Protein AF-A0A7S3HF60-F1 (afdb_monomer_lite)

pLDDT: mean 78.51, std 17.61, range [31.2, 96.31]

Foldseek 3Di:
DCDWDFAFCPPQPDDGPDGDIQDDDPPDQLLVSLVVVCVVVVGDPVCSVVSSVVCCVVVVPPDDDDDDDDDDDPDDPDPPDPDDPPPDDPDDDADQDDPLVVLLVLLVVLLVVDDPVLHDDPVLNVLCVVLSVQLVVPQPDDHDPSSVVSLVSNCPPPDPVRNVSSVRSVSNCCVHPNVVVQVPPDVPTDPD

InterPro domains:
  IPR011989 Armadillo-like helical [G3DSA:1.25.10.10] (85-191)
  IPR013535 PUL domain [PF08324] (87-187)
  IPR01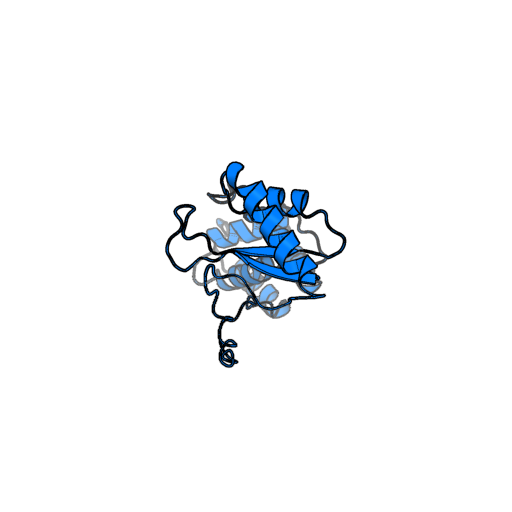3535 PUL domain [PS51396] (85-192)
  IPR015155 PLAA family ubiquitin binding domain [PF09070] (1-61)
  IPR015155 PLAA family ubiquitin binding domain [PS51394] (1-69)
  IPR038122 PFU domain superfamily [G3DSA:3.10.20.870] (1-79)

Structure (mmCIF, N/CA/C/O backbone):
data_AF-A0A7S3HF60-F1
#
_entry.id   AF-A0A7S3HF60-F1
#
loop_
_atom_site.group_PDB
_atom_site.id
_atom_site.type_symbol
_atom_site.label_atom_id
_atom_site.label_alt_id
_atom_site.label_comp_id
_atom_site.label_asym_id
_atom_site.label_entity_id
_atom_site.label_seq_id
_atom_site.pdbx_PDB_ins_code
_atom_site.Cartn_x
_atom_site.Cartn_y
_atom_site.Cartn_z
_atom_site.occupancy
_atom_site.B_iso_or_equiv
_atom_site.auth_seq_id
_atom_site.auth_comp_id
_atom_site.auth_asym_id
_atom_site.auth_atom_id
_atom_site.pdbx_PDB_model_num
ATOM 1 N N . TYR A 1 1 ? 21.170 3.540 -26.985 1.00 64.38 1 TYR A N 1
ATOM 2 C CA . TYR A 1 1 ? 22.515 3.176 -27.446 1.00 64.38 1 TYR A CA 1
ATOM 3 C C . TYR A 1 1 ? 22.519 3.142 -28.963 1.00 64.38 1 TYR A C 1
ATOM 5 O O . TYR A 1 1 ? 21.484 2.778 -29.508 1.00 64.38 1 TYR A O 1
ATOM 13 N N . ASP A 1 2 ? 23.606 3.528 -29.632 1.00 74.44 2 ASP A N 1
ATOM 14 C CA . ASP A 1 2 ? 23.682 3.531 -31.107 1.00 74.44 2 ASP A CA 1
ATOM 15 C C . ASP A 1 2 ? 23.816 2.119 -31.696 1.00 74.44 2 ASP A C 1
ATOM 17 O O . ASP A 1 2 ? 23.286 1.838 -32.768 1.00 74.44 2 ASP A O 1
ATOM 21 N N . TYR A 1 3 ? 24.504 1.225 -30.985 1.00 74.69 3 TYR A N 1
ATOM 22 C CA . TYR A 1 3 ? 24.705 -0.172 -31.358 1.00 74.69 3 TYR A CA 1
ATOM 23 C C . TYR A 1 3 ? 24.458 -1.086 -30.159 1.00 74.69 3 TYR A C 1
ATOM 25 O O . TYR A 1 3 ? 24.756 -0.736 -29.015 1.00 74.69 3 TYR A O 1
ATOM 33 N N . VAL A 1 4 ? 23.918 -2.273 -30.428 1.00 78.94 4 VAL A N 1
ATOM 34 C CA . VAL A 1 4 ? 23.725 -3.330 -29.434 1.00 78.94 4 VAL A CA 1
ATOM 35 C C . VAL A 1 4 ? 24.229 -4.631 -30.040 1.00 78.94 4 VAL A C 1
ATOM 37 O O . VAL A 1 4 ? 23.619 -5.162 -30.966 1.00 78.94 4 VAL A O 1
ATOM 40 N N . PHE A 1 5 ? 25.361 -5.124 -29.543 1.00 79.75 5 PHE A N 1
ATOM 41 C CA . PHE A 1 5 ? 25.960 -6.364 -30.024 1.00 79.75 5 PHE A CA 1
ATOM 42 C C . PHE A 1 5 ? 25.607 -7.530 -29.101 1.00 79.75 5 PHE A C 1
ATOM 44 O O . PHE A 1 5 ? 25.617 -7.378 -27.882 1.00 79.75 5 PHE A O 1
ATOM 51 N N . ASN A 1 6 ? 25.334 -8.703 -29.670 1.00 76.19 6 ASN A N 1
ATOM 52 C CA . ASN A 1 6 ? 25.162 -9.931 -28.897 1.00 76.19 6 ASN A CA 1
ATOM 53 C C . ASN A 1 6 ? 26.508 -10.653 -28.831 1.00 76.19 6 ASN A C 1
ATOM 55 O O . ASN A 1 6 ? 26.996 -11.139 -29.851 1.00 76.19 6 ASN A O 1
ATOM 59 N N . VAL A 1 7 ? 27.113 -10.680 -27.645 1.00 73.56 7 VAL A N 1
ATOM 60 C CA . VAL A 1 7 ? 28.398 -11.341 -27.403 1.00 73.56 7 VAL A CA 1
ATOM 61 C C . VAL A 1 7 ? 28.114 -12.738 -26.865 1.00 73.56 7 VAL A C 1
ATOM 63 O O . VAL A 1 7 ? 27.549 -12.879 -25.780 1.00 73.56 7 VAL A O 1
ATOM 66 N N . ASP A 1 8 ? 28.469 -13.761 -27.641 1.00 67.75 8 ASP A N 1
ATOM 67 C CA . ASP A 1 8 ? 28.377 -15.156 -27.209 1.00 67.75 8 ASP A CA 1
ATOM 68 C C . ASP A 1 8 ? 29.434 -15.440 -26.128 1.00 67.75 8 ASP A C 1
ATOM 70 O O . ASP A 1 8 ? 30.589 -15.030 -26.253 1.00 67.75 8 ASP A O 1
ATOM 74 N N . MET A 1 9 ? 29.025 -16.104 -25.047 1.00 62.84 9 MET A N 1
ATOM 75 C CA . MET A 1 9 ? 29.850 -16.389 -23.864 1.00 62.84 9 MET A CA 1
ATOM 76 C C . MET A 1 9 ? 30.210 -17.864 -23.723 1.00 62.84 9 MET A C 1
ATOM 78 O O . MET A 1 9 ? 30.638 -18.293 -22.649 1.00 62.84 9 MET A O 1
ATOM 82 N N . SER A 1 10 ? 30.067 -18.647 -24.792 1.00 57.25 10 SER A N 1
ATOM 83 C CA . SER A 1 10 ? 30.328 -20.088 -24.782 1.00 57.25 10 SER A CA 1
ATOM 84 C C . SER A 1 10 ? 31.713 -20.483 -24.237 1.00 57.25 10 SER A C 1
ATOM 86 O O . SER A 1 10 ? 31.859 -21.575 -23.699 1.00 57.25 10 SER A O 1
ATOM 88 N N . GLU A 1 11 ? 32.727 -19.613 -24.334 1.00 52.47 11 GLU A N 1
ATOM 89 C CA . GLU A 1 11 ? 34.085 -19.862 -23.809 1.00 52.47 11 GLU A CA 1
ATOM 90 C C . GLU A 1 11 ? 34.315 -19.395 -22.358 1.00 52.47 11 GLU A C 1
ATOM 92 O O . GLU A 1 11 ? 35.293 -19.804 -21.736 1.00 52.47 11 GLU A O 1
ATOM 97 N N . ALA A 1 12 ? 33.423 -18.581 -21.783 1.00 51.38 12 ALA A N 1
ATOM 98 C CA . ALA A 1 12 ? 33.560 -18.044 -20.423 1.00 51.38 12 ALA A CA 1
ATOM 99 C C . ALA A 1 12 ? 32.925 -18.943 -19.336 1.00 51.38 12 ALA A C 1
ATOM 101 O O . ALA A 1 12 ? 32.816 -18.538 -18.180 1.00 51.38 12 ALA A O 1
ATOM 102 N N . GLY A 1 13 ? 32.505 -20.165 -19.693 1.00 50.34 13 GLY A N 1
ATOM 103 C CA . GLY A 1 13 ? 31.884 -21.130 -18.777 1.00 50.34 13 GLY A CA 1
ATOM 104 C C . GLY A 1 13 ? 30.373 -20.953 -18.575 1.00 50.34 13 GLY A C 1
ATOM 105 O O . GLY A 1 13 ? 29.804 -21.591 -17.689 1.00 50.34 13 GLY A O 1
ATOM 106 N N . ALA A 1 14 ? 29.716 -20.113 -19.381 1.00 50.06 14 ALA A N 1
ATOM 107 C CA . ALA A 1 14 ? 28.265 -19.947 -19.364 1.00 50.06 14 ALA A CA 1
ATOM 108 C C . ALA A 1 14 ? 27.559 -21.059 -20.163 1.00 50.06 14 ALA A C 1
ATOM 110 O O . ALA A 1 14 ? 28.074 -21.550 -21.169 1.00 50.06 14 ALA A O 1
ATOM 111 N N . ALA A 1 15 ? 26.367 -21.458 -19.710 1.00 42.94 15 ALA A N 1
ATOM 112 C CA . ALA A 1 15 ? 25.541 -22.447 -20.395 1.00 42.94 15 ALA A CA 1
ATOM 113 C C . ALA A 1 15 ? 25.212 -21.996 -21.839 1.00 42.94 15 ALA A C 1
ATOM 115 O O . ALA A 1 15 ? 25.007 -20.802 -22.079 1.00 42.94 15 ALA A O 1
ATOM 116 N N . PRO A 1 16 ? 25.145 -22.923 -22.815 1.00 40.31 16 PRO A N 1
ATOM 117 C CA . PRO A 1 16 ? 24.914 -22.575 -24.215 1.00 40.31 16 PRO A CA 1
ATOM 118 C C . PRO A 1 16 ? 23.545 -21.900 -24.390 1.00 40.31 16 PRO A C 1
ATOM 120 O O . PRO A 1 16 ? 22.514 -22.512 -24.117 1.00 40.31 16 PRO A O 1
ATOM 123 N N . GLY A 1 17 ? 23.541 -20.644 -24.855 1.00 49.91 17 GLY A N 1
ATOM 124 C CA . GLY A 1 17 ? 22.325 -19.871 -25.153 1.00 49.91 17 GLY A CA 1
ATOM 125 C C . GLY A 1 17 ? 22.229 -18.483 -24.506 1.00 49.91 17 GLY A C 1
ATOM 126 O O . GLY A 1 17 ? 21.368 -17.703 -24.907 1.00 49.91 17 GLY A O 1
ATOM 127 N N . GLU A 1 18 ? 23.108 -18.128 -23.565 1.00 52.59 18 GLU A N 1
ATOM 128 C CA . GLU A 1 18 ? 23.124 -16.796 -22.936 1.00 52.59 18 GLU A CA 1
ATOM 129 C C . GLU A 1 18 ? 24.146 -15.849 -23.587 1.00 52.59 18 GLU A C 1
ATOM 131 O O . GLU A 1 18 ? 25.161 -15.488 -22.992 1.00 52.59 18 GLU A O 1
ATOM 136 N N . GLY A 1 19 ? 23.886 -15.404 -24.818 1.00 59.72 19 GLY A N 1
ATOM 137 C CA . GLY A 1 19 ? 24.615 -14.252 -25.356 1.00 59.72 19 GLY A CA 1
ATOM 138 C C . GLY A 1 19 ? 24.259 -12.996 -24.553 1.00 59.72 19 GLY A C 1
ATOM 139 O O . GLY A 1 19 ? 23.075 -12.681 -24.413 1.00 59.72 19 GLY A O 1
ATOM 140 N N . ARG A 1 20 ? 25.245 -12.265 -24.014 1.00 74.25 20 ARG A N 1
ATOM 141 C CA . ARG A 1 20 ? 24.966 -11.004 -23.298 1.00 74.25 20 ARG A CA 1
ATOM 142 C C . ARG A 1 20 ? 25.048 -9.818 -24.239 1.00 74.25 20 ARG A C 1
ATOM 144 O O . ARG A 1 20 ? 25.875 -9.745 -25.148 1.00 74.25 20 ARG A O 1
ATOM 151 N N . SER A 1 21 ? 24.166 -8.866 -23.981 1.00 79.50 21 SER A N 1
ATOM 152 C CA . SER A 1 21 ? 24.023 -7.663 -24.784 1.00 79.50 21 SER A CA 1
ATOM 153 C C . SER A 1 21 ? 25.081 -6.629 -24.401 1.00 79.50 21 SER A C 1
ATOM 155 O O . SER A 1 21 ? 25.157 -6.211 -23.242 1.00 79.50 21 SER A O 1
ATOM 157 N N . LEU A 1 22 ? 25.885 -6.196 -25.368 1.00 81.75 22 LEU A N 1
ATOM 158 C CA . LEU A 1 22 ? 26.875 -5.135 -25.227 1.00 81.75 22 LEU A CA 1
ATOM 159 C C . LEU A 1 22 ? 26.345 -3.855 -25.890 1.00 81.75 22 LEU A C 1
ATOM 161 O O . LEU A 1 22 ? 26.380 -3.735 -27.119 1.00 81.75 22 LEU A O 1
ATOM 165 N N . PRO A 1 23 ? 25.833 -2.898 -25.097 1.00 79.38 23 PRO A N 1
ATOM 166 C CA . PRO A 1 23 ? 25.377 -1.620 -25.616 1.00 79.38 23 PRO A CA 1
ATOM 167 C C . PRO A 1 23 ? 26.555 -0.649 -25.829 1.00 79.38 23 PRO A C 1
ATOM 169 O O . PRO A 1 23 ? 27.365 -0.450 -24.927 1.00 79.38 23 PRO A O 1
ATOM 172 N N . TYR A 1 24 ? 26.638 -0.018 -27.004 1.00 79.25 24 TYR A N 1
ATOM 173 C CA . TYR A 1 24 ? 27.716 0.901 -27.394 1.00 79.25 24 TYR A CA 1
ATOM 174 C C . TYR A 1 24 ? 27.166 2.164 -28.078 1.00 79.25 24 TYR A C 1
ATOM 176 O O . TYR A 1 24 ? 26.252 2.087 -28.898 1.00 79.25 24 TYR A O 1
ATOM 184 N N . ASN A 1 25 ? 27.727 3.335 -27.761 1.00 80.62 25 ASN A N 1
ATOM 185 C CA . ASN A 1 25 ? 27.474 4.593 -28.479 1.00 80.62 25 ASN A CA 1
ATOM 186 C C . ASN A 1 25 ? 28.712 5.014 -29.272 1.00 80.62 25 ASN A C 1
ATOM 188 O O . ASN A 1 25 ? 29.825 4.874 -28.773 1.00 80.62 25 ASN A O 1
ATOM 192 N N . LYS A 1 26 ? 28.534 5.636 -30.444 1.00 74.75 26 LYS A N 1
ATOM 193 C CA . LYS A 1 26 ? 29.645 6.107 -31.303 1.00 74.75 26 LYS A CA 1
ATOM 194 C C . LYS A 1 26 ? 30.596 7.077 -30.598 1.00 74.75 26 LYS A C 1
ATOM 196 O O . LYS A 1 26 ? 31.761 7.174 -30.964 1.00 74.75 26 LYS A O 1
ATOM 201 N N . ASN A 1 27 ? 30.093 7.776 -29.584 1.00 77.94 27 ASN A N 1
ATOM 202 C CA . ASN A 1 27 ? 30.834 8.788 -28.835 1.00 77.94 27 ASN A CA 1
ATOM 203 C C . ASN A 1 27 ? 31.551 8.215 -27.595 1.00 77.94 27 ASN A C 1
ATOM 205 O O . ASN A 1 27 ? 32.162 8.975 -26.849 1.00 77.94 27 ASN A O 1
ATOM 209 N N . GLN A 1 28 ? 31.440 6.908 -27.329 1.00 78.31 28 GLN A N 1
ATOM 210 C CA . GLN A 1 28 ? 32.045 6.255 -26.165 1.00 78.31 28 GLN A CA 1
ATOM 211 C C . GLN A 1 28 ? 33.374 5.583 -26.513 1.00 78.31 28 GLN A C 1
ATOM 213 O O . GLN A 1 28 ? 33.560 5.062 -27.618 1.00 78.31 28 GLN A O 1
ATOM 218 N N . ASN A 1 29 ? 34.287 5.551 -25.539 1.00 81.88 29 ASN A N 1
ATOM 219 C CA . ASN A 1 29 ? 35.562 4.864 -25.680 1.00 81.88 29 ASN A CA 1
ATOM 220 C C . ASN A 1 29 ? 35.348 3.333 -25.658 1.00 81.88 29 ASN A C 1
ATOM 222 O O . ASN A 1 29 ? 34.818 2.811 -24.673 1.00 81.88 29 ASN A O 1
ATOM 226 N N . PRO A 1 30 ? 35.771 2.587 -26.699 1.00 80.94 30 PRO A N 1
ATOM 227 C CA . PRO A 1 30 ? 35.615 1.132 -26.747 1.00 80.94 30 PRO A CA 1
ATOM 228 C C . PRO A 1 30 ? 36.258 0.386 -25.570 1.00 80.94 30 PRO A C 1
ATOM 230 O O . PRO A 1 30 ? 35.753 -0.659 -25.169 1.00 80.94 30 PRO A O 1
ATOM 233 N N . MET A 1 31 ? 37.352 0.912 -25.007 1.00 82.88 31 MET A N 1
ATOM 234 C CA . MET A 1 31 ? 38.044 0.303 -23.867 1.00 82.88 31 MET A CA 1
ATOM 235 C C . MET A 1 31 ? 37.203 0.388 -22.588 1.00 82.88 31 MET A C 1
ATOM 237 O O . MET A 1 31 ? 37.037 -0.605 -21.886 1.00 82.88 31 MET A O 1
ATOM 241 N N . GLU A 1 32 ? 36.623 1.557 -22.318 1.00 86.75 32 GLU A N 1
ATOM 242 C CA . GLU A 1 32 ? 35.786 1.788 -21.135 1.00 86.75 32 GLU A CA 1
ATOM 243 C C . GLU A 1 32 ? 34.495 0.965 -21.194 1.00 86.75 32 GLU A C 1
ATOM 245 O O . GLU A 1 32 ? 34.054 0.403 -20.189 1.00 86.75 32 GLU A O 1
ATOM 250 N N . VAL A 1 33 ? 33.901 0.841 -22.387 1.00 84.81 33 VAL A N 1
ATOM 251 C CA . VAL A 1 33 ? 32.698 0.022 -22.594 1.00 84.81 33 VAL A CA 1
ATOM 252 C C . VAL A 1 33 ? 33.011 -1.463 -22.409 1.00 84.81 33 VAL A C 1
ATOM 254 O O . VAL A 1 33 ? 32.230 -2.164 -21.767 1.00 84.81 33 VAL A O 1
ATOM 257 N N . ALA A 1 34 ? 34.159 -1.937 -22.901 1.00 85.25 34 ALA A N 1
ATOM 258 C CA . ALA A 1 34 ? 34.600 -3.312 -22.692 1.00 85.25 34 ALA A CA 1
ATOM 259 C C . ALA A 1 34 ? 34.854 -3.619 -21.205 1.00 85.25 34 ALA A C 1
ATOM 261 O O . ALA A 1 34 ? 34.395 -4.644 -20.707 1.00 85.25 34 ALA A O 1
ATOM 262 N N . GLU A 1 35 ? 35.516 -2.723 -20.469 1.00 84.69 35 GLU A N 1
ATOM 263 C CA . GLU A 1 35 ? 35.782 -2.912 -19.036 1.00 84.69 35 GLU A CA 1
ATOM 264 C C . GLU A 1 35 ? 34.493 -2.890 -18.203 1.00 84.69 35 GLU A C 1
ATOM 266 O O . GLU A 1 35 ? 34.296 -3.728 -17.314 1.00 84.69 35 GLU A O 1
ATOM 271 N N . THR A 1 36 ? 33.576 -1.978 -18.534 1.00 85.56 36 THR A N 1
ATOM 272 C CA . THR A 1 36 ? 32.253 -1.903 -17.904 1.00 85.56 36 THR A CA 1
ATOM 273 C C . THR A 1 36 ? 31.442 -3.167 -18.187 1.00 85.56 36 THR A C 1
ATOM 275 O O . THR A 1 36 ? 30.805 -3.701 -17.281 1.00 85.56 36 THR A O 1
ATOM 278 N N . PHE A 1 37 ? 31.493 -3.685 -19.418 1.00 84.50 37 PHE A N 1
ATOM 279 C CA . PHE A 1 37 ? 30.829 -4.929 -19.803 1.00 84.50 37 PHE A CA 1
ATOM 280 C C . PHE A 1 37 ? 31.398 -6.139 -19.051 1.00 84.50 37 PHE A C 1
ATOM 282 O O . PHE A 1 37 ? 30.633 -6.900 -18.461 1.00 84.50 37 PHE A O 1
ATOM 289 N N . CYS A 1 38 ? 32.727 -6.279 -18.989 1.00 83.38 38 CYS A N 1
ATOM 290 C CA . CYS A 1 38 ? 33.371 -7.358 -18.241 1.00 83.38 38 CYS A CA 1
ATOM 291 C C . CYS A 1 38 ? 33.058 -7.290 -16.741 1.00 83.38 38 CYS A C 1
ATOM 293 O O . CYS A 1 38 ? 32.798 -8.319 -16.127 1.00 83.38 38 CYS A O 1
ATOM 295 N N . THR A 1 39 ? 33.016 -6.091 -16.158 1.00 84.19 39 THR A N 1
ATOM 296 C CA . THR A 1 39 ? 32.664 -5.907 -14.741 1.00 84.19 39 THR A CA 1
ATOM 297 C C . THR A 1 39 ? 31.194 -6.240 -14.477 1.00 84.19 39 THR A C 1
ATOM 299 O O . THR A 1 39 ? 30.888 -6.928 -13.507 1.00 84.19 39 THR A O 1
ATOM 302 N N . ARG A 1 40 ? 30.280 -5.791 -15.347 1.00 82.38 40 ARG A N 1
ATOM 303 C CA . ARG A 1 40 ? 28.832 -6.010 -15.201 1.00 82.38 40 ARG A CA 1
ATOM 304 C C . ARG A 1 40 ? 28.455 -7.485 -15.303 1.00 82.38 40 ARG A C 1
ATOM 306 O O . ARG A 1 40 ? 27.638 -7.959 -14.525 1.00 82.38 40 ARG A O 1
ATOM 313 N N . GLU A 1 41 ? 29.039 -8.192 -16.263 1.00 78.62 41 GLU A N 1
ATOM 314 C CA . GLU A 1 41 ? 28.735 -9.603 -16.524 1.00 78.62 41 GLU A CA 1
ATOM 315 C C . GLU A 1 41 ? 29.652 -10.564 -15.742 1.00 78.62 41 GLU A C 1
ATOM 317 O O . GLU A 1 41 ? 29.596 -11.772 -15.952 1.00 78.62 41 GLU A O 1
ATOM 322 N N . ASN A 1 42 ? 30.489 -10.044 -14.833 1.00 79.62 42 ASN A N 1
ATOM 323 C CA . ASN A 1 42 ? 31.437 -10.817 -14.022 1.00 79.62 42 ASN A CA 1
ATOM 324 C C . ASN A 1 42 ? 32.402 -11.691 -14.859 1.00 79.62 42 ASN A C 1
ATOM 326 O O . ASN A 1 42 ? 32.719 -12.828 -14.509 1.00 79.62 42 ASN A O 1
ATOM 330 N N . ILE A 1 43 ? 32.878 -11.145 -15.980 1.00 78.12 43 ILE A N 1
ATOM 331 C CA . ILE A 1 43 ? 33.827 -11.781 -16.899 1.00 78.12 43 ILE A CA 1
ATOM 332 C C . ILE A 1 43 ? 35.254 -11.462 -16.447 1.00 78.12 43 ILE A C 1
ATOM 334 O O . ILE A 1 43 ? 35.560 -10.363 -15.980 1.00 78.12 43 ILE A O 1
ATOM 338 N N . ASN A 1 44 ? 36.165 -12.418 -16.623 1.00 78.75 44 ASN A N 1
ATOM 339 C CA . ASN A 1 44 ? 37.576 -12.213 -16.326 1.00 78.75 44 ASN A CA 1
ATOM 340 C C . ASN A 1 44 ? 38.158 -11.040 -17.149 1.00 78.75 44 ASN A C 1
ATOM 342 O O . ASN A 1 44 ? 37.956 -10.952 -18.360 1.00 78.75 44 ASN A O 1
ATOM 346 N N . LYS A 1 45 ? 38.941 -10.168 -16.498 1.00 77.88 45 LYS A N 1
ATOM 347 C CA . LYS A 1 45 ? 39.566 -8.981 -17.113 1.00 77.88 45 LYS A CA 1
ATOM 348 C C . LYS A 1 45 ? 40.499 -9.289 -18.294 1.00 77.88 45 LYS A C 1
ATOM 350 O O . LYS A 1 45 ? 40.822 -8.390 -19.061 1.00 77.88 45 LYS A O 1
ATOM 355 N N . SER A 1 46 ? 40.935 -10.538 -18.455 1.00 82.00 46 SER A N 1
ATOM 356 C CA . SER A 1 46 ? 41.706 -10.979 -19.627 1.00 82.00 46 SER A CA 1
ATOM 357 C C . SER A 1 46 ? 40.923 -10.884 -20.944 1.00 82.00 46 SER A C 1
ATOM 359 O O . SER A 1 46 ? 41.530 -10.653 -21.987 1.00 82.00 46 SER A O 1
ATOM 361 N N . TYR A 1 47 ? 39.589 -10.971 -20.906 1.00 78.75 47 TYR A N 1
ATOM 362 C CA . TYR A 1 47 ? 38.733 -10.874 -22.095 1.00 78.75 47 TYR A CA 1
ATOM 363 C C . TYR A 1 47 ? 38.412 -9.431 -22.507 1.00 78.75 47 TYR A C 1
ATOM 365 O O . TYR A 1 47 ? 37.878 -9.212 -23.594 1.00 78.75 47 TYR A O 1
ATOM 373 N N . THR A 1 48 ? 38.762 -8.434 -21.687 1.00 82.81 48 THR A N 1
ATOM 374 C CA . THR A 1 48 ? 38.474 -7.019 -21.963 1.00 82.81 48 THR A CA 1
ATOM 375 C C . THR A 1 48 ? 39.043 -6.573 -23.311 1.00 82.81 48 THR A C 1
ATOM 377 O O . THR A 1 48 ? 38.371 -5.881 -24.073 1.00 82.81 48 THR A O 1
ATOM 380 N N . GLU A 1 49 ? 40.254 -7.019 -23.654 1.00 80.88 49 GLU A N 1
ATOM 381 C CA . GLU A 1 49 ? 40.893 -6.655 -24.922 1.00 80.88 49 GLU A CA 1
ATOM 382 C C . GLU A 1 49 ? 40.207 -7.308 -26.132 1.00 80.88 49 GLU A C 1
ATOM 384 O O . GLU A 1 49 ? 40.026 -6.673 -27.170 1.00 80.88 49 GLU A O 1
ATOM 389 N N . GLN A 1 50 ? 39.738 -8.548 -25.987 1.00 81.06 50 GLN A N 1
ATOM 390 C CA . GLN A 1 50 ? 38.977 -9.246 -27.025 1.00 81.06 50 GLN A CA 1
ATOM 391 C C . GLN A 1 50 ? 37.625 -8.565 -27.276 1.00 81.06 50 GLN A C 1
ATOM 393 O O . GLN A 1 50 ? 37.237 -8.358 -28.426 1.00 81.06 50 GLN A O 1
ATOM 398 N N . VAL A 1 51 ? 36.939 -8.144 -26.209 1.00 81.94 51 VAL A N 1
ATOM 399 C CA . VAL A 1 51 ? 35.683 -7.385 -26.296 1.00 81.94 51 VAL A CA 1
ATOM 400 C C . VAL A 1 51 ? 35.918 -6.006 -26.929 1.00 81.94 51 VAL A C 1
ATOM 402 O O . VAL A 1 51 ? 35.147 -5.586 -27.791 1.00 81.94 51 VAL A O 1
ATOM 405 N N . ARG A 1 52 ? 37.014 -5.319 -26.583 1.00 83.56 52 ARG A N 1
ATOM 406 C CA . ARG A 1 52 ? 37.402 -4.038 -27.199 1.00 83.56 52 ARG A CA 1
ATOM 407 C C . ARG A 1 52 ? 37.630 -4.176 -28.704 1.00 83.56 52 ARG A C 1
ATOM 409 O O . ARG A 1 52 ? 37.095 -3.384 -29.480 1.00 83.56 52 ARG A O 1
ATOM 416 N N . LEU A 1 53 ? 38.410 -5.174 -29.121 1.00 80.94 53 LEU A N 1
ATOM 417 C CA . LEU A 1 53 ? 38.683 -5.444 -30.536 1.00 80.94 53 LEU A CA 1
ATOM 418 C C . LEU A 1 53 ? 37.406 -5.815 -31.293 1.00 80.94 53 LEU A C 1
ATOM 420 O O . LEU A 1 53 ? 37.212 -5.361 -32.418 1.00 80.94 53 LEU A O 1
ATOM 424 N N . PHE A 1 54 ? 36.500 -6.559 -30.657 1.00 82.50 54 PHE A N 1
ATOM 425 C CA . PHE A 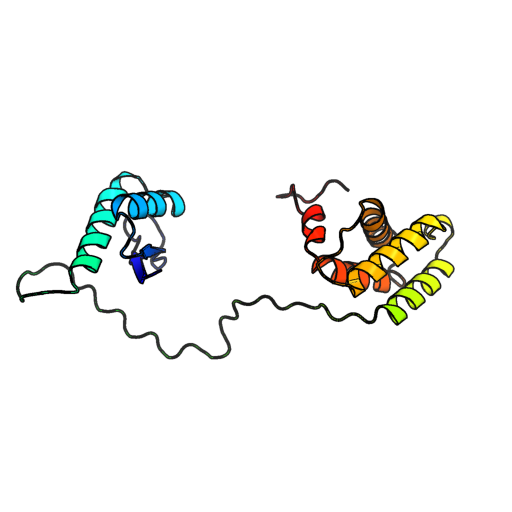1 54 ? 35.185 -6.865 -31.210 1.00 82.50 54 PHE A CA 1
ATOM 426 C C . PHE A 1 54 ? 34.341 -5.599 -31.446 1.00 82.50 54 PHE A C 1
ATOM 428 O O . PHE A 1 54 ? 33.760 -5.454 -32.523 1.00 82.50 54 PHE A O 1
ATOM 435 N N . ILE A 1 55 ? 34.315 -4.649 -30.501 1.00 81.19 55 ILE A N 1
ATOM 436 C CA . ILE A 1 55 ? 33.624 -3.359 -30.683 1.00 81.19 55 ILE A CA 1
ATOM 437 C C . ILE A 1 55 ? 34.239 -2.588 -31.857 1.00 81.19 55 ILE A C 1
ATOM 439 O O . ILE A 1 55 ? 33.515 -2.119 -32.730 1.00 81.19 55 ILE A O 1
ATOM 443 N N . ILE A 1 56 ? 35.570 -2.484 -31.920 1.00 81.19 56 ILE A N 1
ATOM 444 C CA . ILE A 1 56 ? 36.262 -1.747 -32.990 1.00 81.19 56 ILE A CA 1
ATOM 445 C C . ILE A 1 56 ? 35.983 -2.376 -34.356 1.00 81.19 56 ILE A C 1
ATOM 447 O O . ILE A 1 56 ? 35.648 -1.656 -35.291 1.00 81.19 56 ILE A O 1
ATOM 451 N N . GLN A 1 57 ? 36.055 -3.702 -34.472 1.00 80.69 57 GLN A N 1
ATOM 452 C CA . GLN A 1 57 ? 35.834 -4.414 -35.731 1.00 80.69 57 GLN A CA 1
ATOM 453 C C . GLN A 1 57 ? 34.406 -4.219 -36.261 1.00 80.69 57 GLN A C 1
ATOM 455 O O . GLN A 1 57 ? 34.210 -3.968 -37.451 1.00 80.69 57 GLN A O 1
ATOM 460 N N . ASN A 1 58 ? 33.404 -4.292 -35.382 1.00 73.44 58 ASN A N 1
ATOM 461 C CA . ASN A 1 58 ? 32.001 -4.166 -35.776 1.00 73.44 58 ASN A CA 1
ATOM 462 C C . ASN A 1 58 ? 31.540 -2.704 -35.927 1.00 73.44 58 ASN A C 1
ATOM 464 O O . ASN A 1 58 ? 30.576 -2.444 -36.644 1.00 73.44 58 ASN A O 1
ATOM 468 N N . CYS A 1 59 ? 32.238 -1.743 -35.314 1.00 70.12 59 CYS A N 1
ATOM 469 C CA . CYS A 1 59 ? 31.979 -0.311 -35.493 1.00 70.12 59 CYS A CA 1
ATOM 470 C C . CYS A 1 59 ? 32.760 0.305 -36.670 1.00 70.12 59 CYS A C 1
ATOM 472 O O . CYS A 1 59 ? 32.264 1.245 -37.290 1.00 70.12 59 CYS A O 1
ATOM 474 N N . ALA A 1 60 ? 33.947 -0.214 -37.013 1.00 57.47 60 ALA A N 1
ATOM 475 C CA . ALA A 1 60 ? 34.753 0.255 -38.148 1.00 57.47 60 ALA A CA 1
ATOM 476 C C . ALA A 1 60 ? 34.271 -0.301 -39.504 1.00 57.47 60 ALA A C 1
ATOM 478 O O . ALA A 1 60 ? 34.466 0.337 -40.535 1.00 57.47 60 ALA A O 1
ATOM 479 N N . GLY A 1 61 ? 33.596 -1.455 -39.513 1.00 50.84 61 GLY A N 1
ATOM 480 C CA . GLY A 1 61 ? 33.149 -2.156 -40.726 1.00 50.84 61 GLY A CA 1
ATOM 481 C C . GLY A 1 61 ? 31.969 -1.539 -41.494 1.00 50.84 61 GLY A C 1
ATOM 482 O O . GLY A 1 61 ? 31.517 -2.132 -42.469 1.00 50.84 61 GLY A O 1
ATOM 483 N N . ALA A 1 62 ? 31.461 -0.361 -41.112 1.00 46.81 62 ALA A N 1
ATOM 484 C CA . ALA A 1 62 ? 30.422 0.335 -41.885 1.00 46.81 62 ALA A CA 1
ATOM 485 C C . ALA A 1 62 ? 30.963 1.047 -43.147 1.00 46.81 62 ALA A C 1
ATOM 487 O O . ALA A 1 62 ? 30.180 1.562 -43.944 1.00 46.81 62 ALA A O 1
ATOM 488 N N . ALA A 1 63 ? 32.284 1.058 -43.356 1.00 41.97 63 ALA A N 1
ATOM 489 C CA . ALA A 1 63 ? 32.916 1.515 -44.588 1.00 41.97 63 ALA A CA 1
ATOM 490 C C . ALA A 1 63 ? 34.039 0.541 -44.993 1.00 41.97 63 ALA A C 1
ATOM 492 O O . ALA A 1 63 ? 35.042 0.430 -44.301 1.00 41.97 63 ALA A O 1
ATOM 493 N N . ASN A 1 64 ? 33.868 -0.118 -46.143 1.00 40.41 64 ASN A N 1
ATOM 494 C CA . ASN A 1 64 ? 34.795 -1.043 -46.815 1.00 40.41 64 ASN A CA 1
ATOM 495 C C . ASN A 1 64 ? 35.016 -2.436 -46.198 1.00 40.41 64 ASN A C 1
ATOM 497 O O . ASN A 1 64 ? 35.836 -2.630 -45.307 1.00 40.41 64 ASN A O 1
ATOM 501 N N . VAL A 1 65 ? 34.434 -3.444 -46.857 1.00 39.03 65 VAL A N 1
ATOM 502 C CA . VAL A 1 65 ? 34.961 -4.816 -46.867 1.00 39.03 65 VAL A CA 1
ATOM 503 C C . VAL A 1 65 ? 35.291 -5.196 -48.321 1.00 39.03 65 VAL A C 1
ATOM 505 O O . VAL A 1 65 ? 34.368 -5.287 -49.132 1.00 39.03 65 VAL A O 1
ATOM 508 N N . PRO A 1 66 ? 36.566 -5.417 -48.695 1.00 38.78 66 PRO A N 1
ATOM 509 C CA . PRO A 1 66 ? 36.928 -6.200 -49.873 1.00 38.78 66 PRO A CA 1
ATOM 510 C C . PRO A 1 66 ? 36.913 -7.709 -49.541 1.00 38.78 66 PRO A C 1
ATOM 512 O O . PRO A 1 66 ? 37.138 -8.085 -48.388 1.00 38.78 66 PRO A O 1
ATOM 515 N N . PRO A 1 67 ? 36.657 -8.603 -50.516 1.00 43.44 67 PRO A N 1
ATOM 516 C CA . PRO A 1 67 ? 36.475 -10.024 -50.247 1.00 43.44 67 PRO A CA 1
ATOM 517 C C . PRO A 1 67 ? 37.824 -10.756 -50.205 1.00 43.44 67 PRO A C 1
ATOM 519 O O . PRO A 1 67 ? 38.555 -10.769 -51.192 1.00 43.44 67 PRO A O 1
ATOM 522 N N . GLY A 1 68 ? 38.138 -11.423 -49.091 1.00 35.84 68 GLY A N 1
ATOM 523 C CA . GLY A 1 68 ? 39.219 -12.414 -49.052 1.00 35.84 68 GLY A CA 1
ATOM 524 C C . GLY A 1 68 ? 39.797 -12.671 -47.662 1.00 35.84 68 GLY A C 1
ATOM 525 O O . GLY A 1 68 ? 40.531 -11.842 -47.140 1.00 35.84 68 GLY A O 1
ATOM 526 N N . GLY A 1 69 ? 39.521 -13.850 -47.096 1.00 31.20 69 GLY A N 1
ATOM 527 C CA . GLY A 1 69 ? 40.210 -14.359 -45.904 1.00 31.20 69 GLY A CA 1
ATOM 528 C C . GLY A 1 69 ? 39.321 -15.254 -45.046 1.00 31.20 69 GLY A C 1
ATOM 529 O O . GLY A 1 69 ? 38.427 -14.772 -44.363 1.00 31.20 69 GLY A O 1
ATOM 530 N N . ALA A 1 70 ? 39.545 -16.565 -45.112 1.00 44.59 70 ALA A N 1
ATOM 531 C CA . ALA A 1 70 ? 38.791 -17.586 -44.394 1.00 44.59 70 ALA A CA 1
ATOM 532 C C . ALA A 1 70 ? 38.995 -17.513 -42.867 1.00 44.59 70 ALA A C 1
ATOM 534 O O . ALA A 1 70 ? 40.129 -17.492 -42.398 1.00 44.59 70 ALA A O 1
ATOM 535 N N . GLY A 1 71 ? 37.897 -17.556 -42.104 1.00 40.53 71 GLY A N 1
ATOM 536 C CA . GLY A 1 71 ? 37.927 -17.706 -40.647 1.00 40.53 71 GLY A CA 1
ATOM 537 C C . GLY A 1 71 ? 36.583 -17.398 -39.985 1.00 40.53 71 GLY A C 1
ATOM 538 O O . GLY A 1 71 ? 36.271 -16.242 -39.754 1.00 40.53 71 GLY A O 1
ATOM 539 N N . GLN A 1 72 ? 35.833 -18.458 -39.667 1.00 40.78 72 GLN A N 1
ATOM 540 C CA . GLN A 1 72 ? 34.620 -18.503 -38.833 1.00 40.78 72 GLN A CA 1
ATOM 541 C C . GLN A 1 72 ? 33.384 -17.759 -39.364 1.00 40.78 72 GLN A C 1
ATOM 543 O O . GLN A 1 72 ? 33.172 -16.564 -39.195 1.00 40.78 72 GLN A O 1
ATOM 548 N N . SER A 1 73 ? 32.505 -18.551 -39.972 1.00 37.84 73 SER A N 1
ATOM 549 C CA . SER A 1 73 ? 31.145 -18.186 -40.342 1.00 37.84 73 SER A CA 1
ATOM 550 C C . SER A 1 73 ? 30.305 -17.841 -39.106 1.00 37.84 73 SER A C 1
ATOM 552 O O . SER A 1 73 ? 29.675 -18.725 -38.522 1.00 37.84 73 SER A O 1
ATOM 554 N N . SER A 1 74 ? 30.222 -16.564 -38.743 1.00 42.03 74 SER A N 1
ATOM 555 C CA . SER A 1 74 ? 29.025 -16.052 -38.083 1.00 42.03 74 SER A CA 1
ATOM 556 C C . SER A 1 74 ? 27.927 -16.007 -39.145 1.00 42.03 74 SER A C 1
ATOM 558 O O . SER A 1 74 ? 27.923 -15.174 -40.051 1.00 42.03 74 SER A O 1
ATOM 560 N N . LYS A 1 75 ? 27.003 -16.974 -39.103 1.00 38.00 75 LYS A N 1
ATOM 561 C CA . LYS A 1 75 ? 25.759 -16.822 -39.863 1.00 38.00 75 LYS A CA 1
ATOM 562 C C . LYS A 1 75 ? 25.105 -15.531 -39.359 1.00 38.00 75 LYS A C 1
ATOM 564 O O . LYS A 1 75 ? 24.976 -15.396 -38.140 1.00 38.00 75 LYS A O 1
ATOM 569 N N . PRO A 1 76 ? 24.686 -14.599 -40.233 1.00 41.47 76 PRO A N 1
ATOM 570 C CA . PRO A 1 76 ? 23.796 -13.538 -39.793 1.00 41.47 76 PRO A CA 1
ATOM 571 C C . PRO A 1 76 ? 22.600 -14.223 -39.134 1.00 41.47 76 PRO A C 1
ATOM 573 O O . PRO A 1 76 ? 22.019 -15.148 -39.712 1.00 41.47 76 PRO A O 1
ATOM 576 N N . SER A 1 77 ? 22.300 -13.845 -37.890 1.00 47.75 77 SER A N 1
ATOM 577 C CA . SER A 1 77 ? 21.110 -14.323 -37.194 1.00 47.75 77 SER A CA 1
ATOM 578 C C . SER A 1 77 ? 19.929 -14.175 -38.147 1.00 47.75 77 SER A C 1
ATOM 580 O O . SER A 1 77 ? 19.712 -13.077 -38.670 1.00 47.75 77 SER A O 1
ATOM 582 N N . ALA A 1 78 ? 19.204 -15.266 -38.409 1.00 45.34 78 ALA A N 1
ATOM 583 C CA . ALA A 1 78 ? 17.958 -15.177 -39.159 1.00 45.34 78 ALA A CA 1
ATOM 584 C C . ALA A 1 78 ? 17.116 -14.048 -38.536 1.00 45.34 78 ALA A C 1
ATOM 586 O O . ALA A 1 78 ? 17.100 -13.943 -37.303 1.00 45.34 78 ALA A O 1
ATOM 587 N N . PRO A 1 79 ? 16.476 -13.176 -39.339 1.00 51.59 79 PRO A N 1
ATOM 588 C CA . PRO A 1 79 ? 15.601 -12.155 -38.786 1.00 51.59 79 PRO A CA 1
ATOM 589 C C . PRO A 1 79 ? 14.610 -12.858 -37.863 1.00 51.59 79 PRO A C 1
ATOM 591 O O . PRO A 1 79 ? 13.999 -13.853 -38.262 1.00 51.59 79 PRO A O 1
ATOM 594 N N . ALA A 1 80 ? 14.539 -12.402 -36.610 1.00 61.94 80 ALA A N 1
ATOM 595 C CA . ALA A 1 80 ? 13.622 -12.962 -35.632 1.00 61.94 80 ALA A CA 1
ATOM 596 C C . ALA A 1 80 ? 12.232 -13.034 -36.276 1.00 61.94 80 ALA A C 1
ATOM 598 O O . ALA A 1 80 ? 11.753 -12.040 -36.831 1.00 61.94 80 ALA A O 1
ATOM 599 N N . GLY A 1 81 ? 11.623 -14.225 -36.263 1.00 62.03 81 GLY A N 1
ATOM 600 C CA . GLY A 1 81 ? 10.241 -14.389 -36.707 1.00 62.03 81 GLY A CA 1
ATOM 601 C C . GLY A 1 81 ? 9.341 -13.379 -35.985 1.00 62.03 81 GLY A C 1
ATOM 602 O O . GLY A 1 81 ? 9.709 -12.913 -34.903 1.00 62.03 81 GLY A O 1
ATOM 603 N N . PRO A 1 82 ? 8.191 -13.003 -36.569 1.00 64.56 82 PRO A N 1
ATOM 604 C CA . PRO A 1 82 ? 7.340 -11.967 -35.996 1.00 64.56 82 PRO A CA 1
ATOM 605 C C . PRO A 1 82 ? 7.039 -12.299 -34.531 1.00 64.56 82 PRO A C 1
ATOM 607 O O . PRO A 1 82 ? 6.494 -13.361 -34.226 1.00 64.56 82 PRO A O 1
ATOM 610 N N . ALA A 1 83 ? 7.460 -11.411 -33.627 1.00 67.38 83 ALA A N 1
ATOM 611 C CA . ALA A 1 83 ? 7.225 -11.565 -32.200 1.00 67.38 83 ALA A CA 1
ATOM 612 C C . ALA A 1 83 ? 5.712 -11.646 -31.943 1.00 67.38 83 ALA A C 1
ATOM 614 O O . ALA A 1 83 ? 4.929 -10.918 -32.559 1.00 67.38 83 ALA A O 1
ATOM 615 N N . SER A 1 84 ? 5.295 -12.553 -31.058 1.00 75.69 84 SER A N 1
ATOM 616 C CA . SER A 1 84 ? 3.890 -12.681 -30.670 1.00 75.69 84 SER A CA 1
ATOM 617 C C . SER A 1 84 ? 3.390 -11.357 -30.094 1.00 75.69 84 SER A C 1
ATOM 619 O O . SER A 1 84 ? 4.027 -10.785 -29.214 1.00 75.69 84 SER A O 1
ATOM 621 N N . ALA A 1 85 ? 2.218 -10.895 -30.533 1.00 78.81 85 ALA A N 1
ATOM 622 C CA . ALA A 1 85 ? 1.586 -9.689 -29.992 1.00 78.81 85 ALA A CA 1
ATOM 623 C C . ALA A 1 85 ? 1.152 -9.834 -28.518 1.00 78.81 85 ALA A C 1
ATOM 625 O O . ALA A 1 85 ? 0.728 -8.859 -27.907 1.00 78.81 85 ALA A O 1
ATOM 626 N N . ILE A 1 86 ? 1.215 -11.050 -27.965 1.00 81.62 86 ILE A N 1
ATOM 627 C CA . ILE A 1 86 ? 0.736 -11.364 -26.615 1.00 81.62 86 ILE A CA 1
ATOM 628 C C . ILE A 1 86 ? 1.905 -11.557 -25.641 1.00 81.62 86 ILE A C 1
ATOM 630 O O . ILE A 1 86 ? 1.766 -11.241 -24.465 1.00 81.62 86 ILE A O 1
ATOM 634 N N . PHE A 1 87 ? 3.060 -12.059 -26.099 1.00 82.62 87 PHE A N 1
ATOM 635 C CA . PHE A 1 87 ? 4.170 -12.403 -25.208 1.00 82.62 87 PHE A CA 1
ATOM 636 C C . PHE A 1 87 ? 5.553 -12.125 -25.811 1.00 82.62 87 PHE A C 1
ATOM 638 O O . PHE A 1 87 ? 5.745 -12.342 -27.011 1.00 82.62 87 PHE A O 1
ATOM 645 N N . PRO A 1 88 ? 6.538 -11.765 -24.963 1.00 85.00 88 PRO A N 1
ATOM 646 C CA . PRO A 1 88 ? 6.424 -11.584 -23.506 1.00 85.00 88 PRO A CA 1
ATOM 647 C C . PRO A 1 88 ? 5.888 -10.195 -23.107 1.00 85.00 88 PRO A C 1
ATOM 649 O O . PRO A 1 88 ? 6.257 -9.185 -23.701 1.00 85.00 88 PRO A O 1
ATOM 652 N N . VAL A 1 89 ? 5.046 -10.138 -22.068 1.00 86.62 89 VAL A N 1
ATOM 653 C CA . VAL A 1 89 ? 4.629 -8.869 -21.447 1.00 86.62 89 VAL A CA 1
ATOM 654 C C . VAL A 1 89 ? 5.710 -8.443 -20.458 1.00 86.62 89 VAL A C 1
ATOM 656 O O . VAL A 1 89 ? 5.926 -9.114 -19.453 1.00 86.62 89 VAL A O 1
ATOM 659 N N . MET A 1 90 ? 6.392 -7.339 -20.757 1.00 86.44 90 MET A N 1
ATOM 660 C CA . MET A 1 90 ? 7.492 -6.808 -19.934 1.00 86.44 90 MET A CA 1
ATOM 661 C C . MET A 1 90 ? 7.035 -5.693 -18.981 1.00 86.44 90 MET A C 1
ATOM 663 O O . MET A 1 90 ? 7.816 -5.212 -18.164 1.00 86.44 90 MET A O 1
ATOM 667 N N . GLU A 1 91 ? 5.773 -5.275 -19.087 1.00 87.12 91 GLU A N 1
ATOM 668 C CA . GLU A 1 91 ? 5.172 -4.255 -18.233 1.00 87.12 91 GLU A CA 1
ATOM 669 C C . GLU A 1 91 ? 4.465 -4.881 -17.028 1.00 87.12 91 GLU A C 1
ATOM 671 O O . GLU A 1 91 ? 3.792 -5.908 -17.131 1.00 87.12 91 GLU A O 1
ATOM 676 N N . VAL A 1 92 ? 4.589 -4.234 -15.869 1.00 86.12 92 VAL A N 1
ATOM 677 C CA . VAL A 1 92 ? 3.937 -4.678 -14.633 1.00 86.12 92 VAL A CA 1
ATOM 678 C C . VAL A 1 92 ? 2.469 -4.251 -14.631 1.00 86.12 92 VAL A C 1
ATOM 680 O O . VAL A 1 92 ? 2.141 -3.074 -14.798 1.00 86.12 92 VAL A O 1
ATOM 683 N N . CYS A 1 93 ? 1.573 -5.205 -14.377 1.00 87.25 93 CYS A N 1
ATOM 684 C CA . CYS A 1 93 ? 0.152 -4.936 -14.182 1.00 87.25 93 CYS A CA 1
ATOM 685 C C . CYS A 1 93 ? -0.109 -4.435 -12.753 1.00 87.25 93 CYS A C 1
ATOM 687 O O . CYS A 1 93 ? 0.268 -5.089 -11.781 1.00 87.25 93 CYS A O 1
ATOM 689 N N . HIS A 1 94 ? -0.772 -3.285 -12.627 1.00 88.62 94 HIS A N 1
ATOM 690 C CA . HIS A 1 94 ? -1.061 -2.652 -11.341 1.00 88.62 94 HIS A CA 1
ATOM 691 C C . HIS A 1 94 ? -2.563 -2.633 -11.063 1.00 88.62 94 HIS A C 1
ATOM 693 O O . HIS A 1 94 ? -3.357 -2.231 -11.912 1.00 88.62 94 HIS A O 1
ATOM 699 N N . PHE A 1 95 ? -2.940 -2.944 -9.826 1.00 89.56 95 PHE A N 1
ATOM 700 C CA . PHE A 1 95 ? -4.288 -2.719 -9.313 1.00 89.56 95 PHE A CA 1
ATOM 701 C C . PHE A 1 95 ? -4.257 -1.449 -8.467 1.00 89.56 95 PHE A C 1
ATOM 703 O O . PHE A 1 95 ? -3.917 -1.510 -7.287 1.00 89.56 95 PHE A O 1
ATOM 710 N N . LYS A 1 96 ? -4.573 -0.297 -9.067 1.00 88.62 96 LYS A N 1
ATOM 711 C CA . LYS A 1 96 ? -4.497 1.028 -8.414 1.00 88.62 96 LYS A CA 1
ATOM 712 C C . LYS A 1 96 ? -5.848 1.707 -8.193 1.00 88.62 96 LYS A C 1
ATOM 714 O O . LYS A 1 96 ? -5.928 2.682 -7.455 1.00 88.62 96 LYS A O 1
ATOM 719 N N . ASP A 1 97 ? -6.906 1.183 -8.802 1.00 88.62 97 ASP A N 1
ATOM 720 C CA . ASP A 1 97 ? -8.241 1.754 -8.657 1.00 88.62 97 ASP A CA 1
ATOM 721 C C . ASP A 1 97 ? -8.785 1.458 -7.259 1.00 88.62 97 ASP A C 1
ATOM 723 O O . ASP A 1 97 ? -8.660 0.338 -6.756 1.00 88.62 97 ASP A O 1
ATOM 727 N N . GLY A 1 98 ? -9.375 2.464 -6.617 1.00 87.75 98 GLY A N 1
ATOM 728 C CA . GLY A 1 98 ? -9.884 2.368 -5.254 1.00 87.75 98 GLY A CA 1
ATOM 729 C C . GLY A 1 98 ? -11.090 3.272 -5.040 1.00 87.75 98 GLY A C 1
ATOM 730 O O . GLY A 1 98 ? -11.088 4.442 -5.421 1.00 87.75 98 GLY A O 1
ATOM 731 N N . LYS A 1 99 ? -12.139 2.736 -4.408 1.00 92.69 99 LYS A N 1
ATOM 732 C CA . LYS A 1 99 ? -13.314 3.514 -3.993 1.00 92.69 99 LYS A CA 1
ATOM 733 C C . LYS A 1 99 ? -13.104 4.022 -2.569 1.00 92.69 99 LYS A C 1
ATOM 735 O O . LYS A 1 99 ? -13.597 3.433 -1.612 1.00 92.69 99 LYS A O 1
ATOM 740 N N . PHE A 1 100 ? -12.354 5.110 -2.440 1.00 92.69 100 PHE A N 1
ATOM 741 C CA . PHE A 1 100 ? -11.863 5.600 -1.150 1.00 92.69 100 PHE A CA 1
ATOM 742 C C . PHE A 1 100 ? -12.958 5.995 -0.145 1.00 92.69 100 PHE A C 1
ATOM 744 O O . PHE A 1 100 ? -12.796 5.757 1.045 1.00 92.69 100 PHE A O 1
ATOM 751 N N . GLU A 1 101 ? -14.068 6.586 -0.595 1.00 93.88 101 GLU A N 1
ATOM 752 C CA . GLU A 1 101 ? -15.193 6.934 0.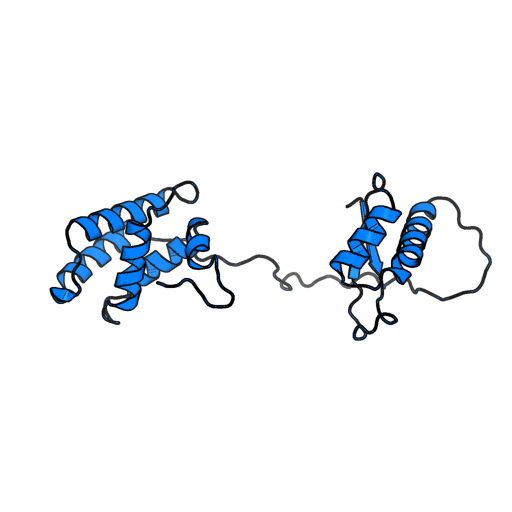290 1.00 93.88 101 GLU A CA 1
ATOM 753 C C . GLU A 1 101 ? -15.898 5.687 0.856 1.00 93.88 101 GLU A C 1
ATOM 755 O O . GLU A 1 101 ? -15.971 5.557 2.080 1.00 93.88 101 GLU A O 1
ATOM 760 N N . PRO A 1 102 ? -16.351 4.720 0.026 1.00 95.19 102 PRO A N 1
ATOM 761 C CA . PRO A 1 102 ? -16.847 3.441 0.530 1.00 95.19 102 PRO A CA 1
ATOM 762 C C . PRO A 1 102 ? -15.857 2.714 1.440 1.00 95.19 102 PRO A C 1
ATOM 764 O O . PRO A 1 102 ? -16.271 2.150 2.450 1.00 95.19 102 PRO A O 1
ATOM 767 N N . LEU A 1 103 ? -14.563 2.749 1.108 1.00 95.06 103 LEU A N 1
ATOM 768 C CA . LEU A 1 103 ? -13.511 2.141 1.919 1.00 95.06 103 LEU A CA 1
ATOM 769 C C . LEU A 1 103 ? -13.433 2.781 3.311 1.00 95.06 103 LEU A C 1
ATOM 771 O O . LEU A 1 103 ? -13.459 2.061 4.307 1.00 95.06 103 LEU A O 1
ATOM 775 N N . GLN A 1 104 ? -13.411 4.113 3.389 1.00 95.12 104 GLN A N 1
ATOM 776 C CA . GLN A 1 104 ? -13.383 4.842 4.657 1.00 95.12 104 GLN A CA 1
ATOM 777 C C . GLN A 1 104 ? -14.625 4.543 5.507 1.00 95.12 104 GLN A C 1
ATOM 779 O O . GLN A 1 104 ? -14.502 4.221 6.688 1.00 95.12 104 GLN A O 1
ATOM 784 N N . ASN A 1 105 ? -15.815 4.567 4.900 1.00 96.12 105 ASN A N 1
ATOM 785 C CA . ASN A 1 105 ? -17.067 4.263 5.596 1.00 96.12 105 ASN A CA 1
ATOM 786 C C . ASN A 1 105 ? -17.075 2.833 6.148 1.00 96.12 105 ASN A C 1
ATOM 788 O O . ASN A 1 105 ? -17.430 2.616 7.306 1.00 96.12 105 ASN A O 1
ATOM 792 N N . LYS A 1 106 ? -16.641 1.858 5.339 1.00 96.25 106 LYS A N 1
ATOM 793 C CA . LYS A 1 106 ? -16.591 0.452 5.751 1.00 96.25 106 LYS A CA 1
ATOM 794 C C . LYS A 1 106 ? -15.579 0.219 6.868 1.00 96.25 106 LYS A C 1
ATOM 796 O O . LYS A 1 106 ? -15.842 -0.564 7.776 1.00 96.25 106 LYS A O 1
ATOM 801 N N . LEU A 1 107 ? -14.445 0.912 6.820 1.00 94.88 107 LEU A N 1
ATOM 802 C CA . LEU A 1 107 ? -13.412 0.841 7.847 1.00 94.88 107 LEU A CA 1
ATOM 803 C C . LEU A 1 107 ? -13.923 1.382 9.190 1.00 94.88 107 LEU A C 1
ATOM 805 O O . LEU A 1 107 ? -13.726 0.729 10.211 1.00 94.88 107 LEU A O 1
ATOM 809 N N . LEU A 1 108 ? -14.650 2.504 9.200 1.00 95.25 108 LEU A N 1
ATOM 810 C CA . LEU A 1 108 ? -15.266 3.044 10.421 1.00 95.25 108 LEU A CA 1
ATOM 811 C C . LEU A 1 108 ? -16.391 2.148 10.963 1.00 95.25 108 LEU A C 1
ATOM 813 O O . LEU A 1 108 ? -16.456 1.910 12.169 1.00 95.25 108 LEU A O 1
ATOM 817 N N . GLU A 1 109 ? -17.239 1.607 10.084 1.00 96.31 109 GLU A N 1
ATOM 818 C CA . GLU A 1 109 ? -18.276 0.631 10.451 1.00 96.31 109 GLU A CA 1
ATOM 819 C C . GLU A 1 109 ? -17.654 -0.600 11.124 1.00 96.31 109 GLU A C 1
ATOM 821 O O . GLU A 1 109 ? -18.081 -1.025 12.197 1.00 96.31 109 GLU A O 1
ATOM 826 N N . PHE A 1 110 ? -16.608 -1.162 10.516 1.00 96.31 110 PHE A N 1
ATOM 827 C CA . PHE A 1 110 ? -15.935 -2.339 11.050 1.00 96.31 110 PHE A CA 1
ATOM 828 C C . PHE A 1 110 ? -15.187 -2.040 12.340 1.00 96.31 110 PHE A C 1
ATOM 830 O O . PHE A 1 110 ? -15.285 -2.835 13.275 1.00 96.31 110 PHE A O 1
ATOM 837 N N . ASN A 1 111 ? -14.567 -0.867 12.451 1.00 95.50 111 ASN A N 1
ATOM 838 C CA . ASN A 1 111 ? -13.956 -0.410 13.691 1.00 95.50 111 ASN A CA 1
ATOM 839 C C . ASN A 1 111 ? -14.958 -0.325 14.852 1.00 95.50 111 ASN A C 1
ATOM 841 O O . ASN A 1 111 ? -14.630 -0.643 15.991 1.00 95.50 111 ASN A O 1
ATOM 845 N N . ALA A 1 112 ? -16.199 0.084 14.586 1.00 95.31 112 ALA A N 1
ATOM 846 C CA . ALA A 1 112 ? -17.239 0.103 15.610 1.00 95.31 112 ALA A CA 1
ATOM 847 C C . ALA A 1 112 ? -17.671 -1.308 16.052 1.00 95.31 112 ALA A C 1
ATOM 849 O O . ALA A 1 112 ? -18.203 -1.454 17.150 1.00 95.31 112 ALA A O 1
ATOM 850 N N . SER A 1 113 ? -17.434 -2.326 15.216 1.00 94.06 113 SER A N 1
ATOM 851 C CA . SER A 1 113 ? -17.856 -3.716 15.437 1.00 94.06 113 SER A CA 1
ATOM 852 C C . SER A 1 113 ? -16.781 -4.647 16.010 1.00 94.06 113 SER A C 1
ATOM 854 O O . SER A 1 113 ? -17.098 -5.783 16.355 1.00 94.06 113 SER A O 1
ATOM 856 N N . VAL A 1 114 ? -15.521 -4.206 16.102 1.00 94.62 114 VAL A N 1
ATOM 857 C CA . VAL A 1 114 ? -14.445 -4.992 16.730 1.00 94.62 114 VAL A CA 1
ATOM 858 C C . VAL A 1 114 ? -14.432 -4.794 18.249 1.00 94.62 114 VAL A C 1
ATOM 860 O O . VAL A 1 114 ? -14.898 -3.776 18.760 1.00 94.62 114 VAL A O 1
ATOM 863 N N . GLY A 1 115 ? -13.891 -5.771 18.984 1.00 92.25 115 GLY A N 1
ATOM 864 C CA . GLY A 1 115 ? -13.736 -5.670 20.440 1.00 92.25 115 GLY A CA 1
ATOM 865 C C . GLY A 1 115 ? -12.832 -4.502 20.852 1.00 92.25 115 GLY A C 1
ATOM 866 O O . GLY A 1 115 ? -11.957 -4.096 20.087 1.00 92.25 115 GLY A O 1
ATOM 867 N N . GLU A 1 116 ? -13.014 -3.980 22.071 1.00 90.06 116 GLU A N 1
ATOM 868 C CA . GLU A 1 116 ? -12.332 -2.756 22.534 1.00 90.06 116 GLU A CA 1
ATOM 869 C C . GLU A 1 116 ? -10.803 -2.808 22.408 1.00 90.06 116 GLU A C 1
ATOM 871 O O . GLU A 1 116 ? -10.199 -1.811 22.031 1.00 90.06 116 GLU A O 1
ATOM 876 N N . GLY A 1 117 ? -10.178 -3.971 22.622 1.00 90.44 117 GLY A N 1
ATOM 877 C CA . GLY A 1 117 ? -8.724 -4.130 22.483 1.00 90.44 117 GLY A CA 1
ATOM 878 C C . GLY A 1 117 ? -8.189 -4.023 21.047 1.00 90.44 117 GLY A C 1
ATOM 879 O O . GLY A 1 117 ? -7.000 -3.794 20.861 1.00 90.44 117 GLY A O 1
ATOM 880 N N . LEU A 1 118 ? -9.044 -4.180 20.031 1.00 92.31 118 LEU A N 1
ATOM 881 C CA . LEU A 1 118 ? -8.674 -4.112 18.606 1.00 92.31 118 LEU A CA 1
ATOM 882 C C . LEU A 1 118 ? -9.128 -2.808 17.937 1.00 92.31 118 LEU A C 1
ATOM 884 O O . LEU A 1 118 ? -8.690 -2.471 16.826 1.00 92.31 118 LEU A O 1
ATOM 888 N N . LYS A 1 119 ? -10.023 -2.085 18.609 1.00 94.75 119 LYS A N 1
ATOM 889 C CA . LYS A 1 119 ? -10.613 -0.845 18.128 1.00 94.75 119 LYS A CA 1
ATOM 890 C C . LYS A 1 119 ? -9.546 0.231 17.966 1.00 94.75 119 LYS A C 1
ATOM 892 O O . LYS A 1 119 ? -8.551 0.267 18.683 1.00 94.75 119 LYS A O 1
ATOM 897 N N . MET A 1 120 ? -9.737 1.079 16.968 1.00 93.75 120 MET A N 1
ATOM 898 C CA . MET A 1 120 ? -8.947 2.282 16.780 1.00 93.75 120 MET A CA 1
ATOM 899 C C . MET A 1 120 ? -9.394 3.369 17.734 1.00 93.75 120 MET A C 1
ATOM 901 O O . MET A 1 120 ? -10.597 3.632 17.840 1.00 93.75 120 MET A O 1
ATOM 905 N N . ASP A 1 121 ? -8.420 4.004 18.374 1.00 94.25 121 ASP A N 1
ATOM 906 C CA . ASP A 1 121 ? -8.632 5.255 19.088 1.00 94.25 121 ASP A CA 1
ATOM 907 C C . ASP A 1 121 ? -8.788 6.441 18.114 1.00 94.25 121 ASP A C 1
ATOM 909 O O . ASP A 1 121 ? -8.697 6.302 16.890 1.00 94.25 121 ASP A O 1
ATOM 913 N N . GLU A 1 122 ? -9.068 7.623 18.659 1.00 94.19 122 GLU A N 1
ATOM 914 C CA . GLU A 1 122 ? -9.311 8.835 17.871 1.00 94.19 122 GLU A CA 1
ATOM 915 C C . GLU A 1 122 ? -8.084 9.268 17.046 1.00 94.19 122 GLU A C 1
ATOM 917 O O . GLU A 1 122 ? -8.234 9.767 15.928 1.00 94.19 122 GLU A O 1
ATOM 922 N N . LEU A 1 123 ? -6.870 9.012 17.547 1.00 94.94 123 LEU A N 1
ATOM 923 C CA . LEU A 1 123 ? -5.627 9.325 16.842 1.00 94.94 123 LEU A CA 1
ATOM 924 C C . LEU A 1 123 ? -5.384 8.340 15.695 1.00 94.94 123 LEU A C 1
ATOM 926 O O . LEU A 1 123 ? -5.093 8.769 14.579 1.00 94.94 123 LEU A O 1
ATOM 930 N N . GLU A 1 124 ? -5.551 7.036 15.936 1.00 94.44 124 GLU A N 1
ATOM 931 C CA . GLU A 1 124 ? -5.454 5.986 14.917 1.00 94.44 124 GLU A CA 1
ATOM 932 C C . GLU A 1 124 ? -6.471 6.232 13.784 1.00 94.44 124 GLU A C 1
ATOM 934 O O . GLU A 1 124 ? -6.121 6.120 12.606 1.00 94.44 124 GLU A O 1
ATOM 939 N N . VAL A 1 125 ? -7.701 6.652 14.110 1.00 94.62 125 VAL A N 1
ATOM 940 C CA . VAL A 1 125 ? -8.718 7.035 13.110 1.00 94.62 125 VAL A CA 1
ATOM 941 C C . VAL A 1 125 ? -8.284 8.257 12.289 1.00 94.62 125 VAL A C 1
ATOM 943 O O . VAL A 1 125 ? -8.476 8.277 11.065 1.00 94.62 125 VAL A O 1
ATOM 946 N N . GLY A 1 126 ? -7.672 9.258 12.928 1.00 95.06 126 GLY A N 1
ATOM 947 C CA . GLY A 1 126 ? -7.079 10.409 12.245 1.00 95.06 126 GLY A CA 1
ATOM 948 C C . GLY A 1 126 ? -5.983 9.992 11.262 1.00 95.06 126 GLY A C 1
ATOM 949 O O . GLY A 1 126 ? -6.043 10.346 10.085 1.00 95.06 126 GLY A O 1
ATOM 950 N N . TYR A 1 127 ? -5.040 9.152 11.701 1.00 95.06 127 TYR A N 1
ATOM 951 C CA . TYR A 1 127 ? -3.951 8.658 10.852 1.00 95.06 127 TYR A CA 1
ATOM 952 C C . TYR A 1 127 ? -4.448 7.845 9.650 1.00 95.06 127 TYR A C 1
ATOM 954 O O . TYR A 1 127 ? -3.926 8.009 8.546 1.00 95.06 127 TYR A O 1
ATOM 962 N N . PHE A 1 128 ? -5.481 7.013 9.815 1.00 93.00 128 PHE A N 1
ATOM 963 C CA . PHE A 1 128 ? -6.109 6.322 8.683 1.00 93.00 128 PHE A CA 1
ATOM 964 C C . PHE A 1 128 ? -6.766 7.289 7.698 1.00 93.00 128 PHE A C 1
ATOM 966 O O . PHE A 1 128 ? -6.661 7.103 6.484 1.00 93.00 128 PHE A O 1
ATOM 973 N N . THR A 1 129 ? -7.446 8.314 8.206 1.00 93.81 129 THR A N 1
ATOM 974 C CA . THR A 1 129 ? -8.110 9.319 7.368 1.00 93.81 129 THR A CA 1
ATOM 975 C C . THR A 1 129 ? -7.086 10.095 6.540 1.00 93.81 129 THR A C 1
ATOM 977 O O . THR A 1 129 ? -7.265 10.239 5.328 1.00 93.81 129 THR A O 1
ATOM 980 N N . ASP A 1 130 ? -5.977 10.502 7.159 1.00 93.56 130 ASP A N 1
ATOM 981 C CA . ASP A 1 130 ? -4.857 11.156 6.479 1.00 93.56 130 ASP A CA 1
ATOM 982 C C . ASP A 1 130 ? -4.222 10.233 5.429 1.00 93.56 130 ASP A C 1
ATOM 984 O O . ASP A 1 130 ? -3.982 10.658 4.297 1.00 93.56 130 ASP A O 1
ATOM 988 N N . ALA A 1 131 ? -4.006 8.954 5.758 1.00 93.31 131 ALA A N 1
ATOM 989 C CA . ALA A 1 131 ? -3.476 7.964 4.822 1.00 93.31 131 ALA A CA 1
ATOM 990 C C . ALA A 1 131 ? -4.376 7.807 3.583 1.00 93.31 131 ALA A C 1
ATOM 992 O O . ALA A 1 131 ? -3.897 7.866 2.450 1.00 93.31 131 ALA A O 1
ATOM 993 N N . ILE A 1 132 ? -5.691 7.669 3.782 1.00 93.38 132 ILE A N 1
ATOM 994 C CA . ILE A 1 132 ? -6.676 7.577 2.695 1.00 93.38 132 ILE A CA 1
ATOM 995 C C . ILE A 1 132 ? -6.662 8.850 1.845 1.00 93.38 132 ILE A C 1
ATOM 997 O O . ILE A 1 132 ? -6.675 8.766 0.616 1.00 93.38 132 ILE A O 1
ATOM 1001 N N . ALA A 1 133 ? -6.619 10.028 2.473 1.00 92.38 133 ALA A N 1
ATOM 1002 C CA . ALA A 1 133 ? -6.556 11.299 1.761 1.00 92.38 133 ALA A CA 1
ATOM 1003 C C . ALA A 1 133 ? -5.300 11.387 0.883 1.00 92.38 133 ALA A C 1
ATOM 1005 O O . ALA A 1 133 ? -5.400 11.714 -0.297 1.00 92.38 133 ALA A O 1
ATOM 1006 N N . LYS A 1 134 ? -4.130 11.011 1.405 1.00 92.31 134 LYS A N 1
ATOM 1007 C CA . LYS A 1 134 ? -2.873 10.993 0.642 1.00 92.31 134 LYS A CA 1
ATOM 1008 C C . LYS A 1 134 ? -2.924 10.043 -0.548 1.00 92.31 134 LYS A C 1
ATOM 1010 O O . LYS A 1 134 ? -2.512 10.421 -1.642 1.00 92.31 134 LYS A O 1
ATOM 1015 N N . LEU A 1 135 ? -3.504 8.854 -0.376 1.00 90.75 135 LEU A N 1
ATOM 1016 C CA . LEU A 1 135 ? -3.697 7.919 -1.488 1.00 90.75 135 LEU A CA 1
ATOM 1017 C C . LEU A 1 135 ? -4.658 8.465 -2.557 1.00 90.75 135 LEU A C 1
ATOM 1019 O O . LEU A 1 135 ? -4.450 8.179 -3.735 1.00 90.75 135 LEU A O 1
ATOM 1023 N N . LYS A 1 136 ? -5.659 9.283 -2.189 1.00 89.12 136 LYS A N 1
ATOM 1024 C CA . LYS A 1 136 ? -6.522 9.982 -3.163 1.00 89.12 136 LYS A CA 1
ATOM 1025 C C . LYS A 1 136 ? -5.739 10.990 -4.010 1.00 89.12 136 LYS A C 1
ATOM 1027 O O . LYS A 1 136 ? -5.986 11.087 -5.208 1.00 89.12 136 LYS A O 1
ATOM 1032 N N . PHE A 1 137 ? -4.820 11.744 -3.400 1.00 83.31 137 PHE A N 1
ATOM 1033 C CA . PHE A 1 137 ? -3.995 12.739 -4.103 1.00 83.31 137 PHE A CA 1
ATOM 1034 C C . PHE A 1 137 ? -2.875 12.109 -4.946 1.00 83.31 137 PHE A C 1
ATOM 1036 O O . PHE A 1 137 ? -2.330 12.759 -5.838 1.00 83.31 137 PHE A O 1
ATOM 1043 N N . GLY A 1 138 ? -2.559 10.836 -4.702 1.00 77.38 138 GLY A N 1
ATOM 1044 C CA . GLY A 1 138 ? -1.608 10.059 -5.482 1.00 77.38 138 GLY A CA 1
ATOM 1045 C C . GLY A 1 138 ? -0.165 10.203 -5.001 1.00 77.38 138 GLY A C 1
ATOM 1046 O O . GLY A 1 138 ? 0.117 10.450 -3.833 1.00 77.38 138 GLY A O 1
ATOM 1047 N N . VAL A 1 139 ? 0.759 10.011 -5.938 1.00 72.94 139 VAL A N 1
ATOM 1048 C CA . VAL A 1 139 ? 2.164 9.631 -5.707 1.00 72.94 139 VAL A CA 1
ATOM 1049 C C . VAL A 1 139 ? 3.057 10.710 -5.069 1.00 72.94 139 VAL A C 1
ATOM 1051 O O . VAL A 1 139 ? 4.202 10.439 -4.723 1.00 72.94 139 VAL A O 1
ATOM 1054 N N . GLY A 1 140 ? 2.569 11.948 -4.964 1.00 73.81 140 GLY A N 1
ATOM 1055 C CA . GLY A 1 140 ? 3.337 13.0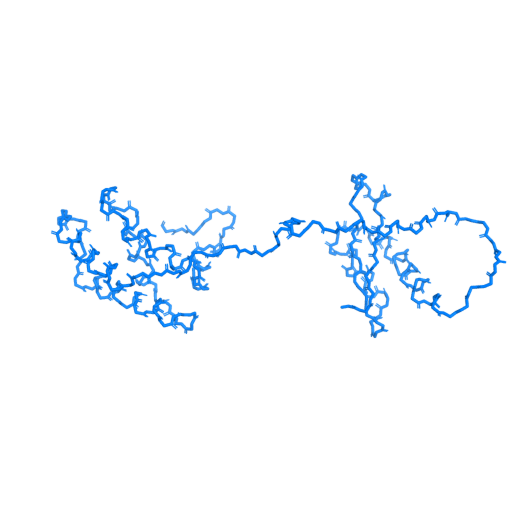95 -4.461 1.00 73.81 140 GLY A CA 1
ATOM 1056 C C . GLY A 1 140 ? 3.239 13.321 -2.952 1.00 73.81 140 GLY A C 1
ATOM 1057 O O . GLY A 1 140 ? 3.833 14.270 -2.448 1.00 73.81 140 GLY A O 1
ATOM 1058 N N . SER A 1 141 ? 2.470 12.499 -2.235 1.00 82.69 141 SER A N 1
ATOM 1059 C CA . SER A 1 141 ? 2.208 12.693 -0.808 1.00 82.69 141 SER A CA 1
ATOM 1060 C C . SER A 1 141 ? 3.148 11.853 0.052 1.00 82.69 141 SER A C 1
ATOM 1062 O O . SER A 1 141 ? 3.212 10.638 -0.096 1.00 82.69 141 SER A O 1
ATOM 1064 N N . GLU A 1 142 ? 3.835 12.461 1.016 1.00 86.31 142 GLU A N 1
ATOM 1065 C CA . GLU A 1 142 ? 4.670 11.708 1.958 1.00 86.31 142 GLU A CA 1
ATOM 1066 C C . GLU A 1 142 ? 3.847 11.124 3.111 1.00 86.31 142 GLU A C 1
ATOM 1068 O O . GLU A 1 142 ? 3.041 11.815 3.743 1.00 86.31 142 GLU A O 1
ATOM 1073 N N . PHE A 1 143 ? 4.079 9.845 3.412 1.00 90.62 143 PHE A N 1
ATOM 1074 C CA . PHE A 1 143 ? 3.451 9.144 4.530 1.00 90.62 143 PHE A CA 1
ATOM 1075 C C . PHE A 1 143 ? 4.297 9.256 5.792 1.00 90.62 143 PHE A C 1
ATOM 1077 O O . PHE A 1 143 ? 5.490 8.950 5.770 1.00 90.62 143 PHE A O 1
ATOM 1084 N N . LYS A 1 144 ? 3.660 9.624 6.903 1.00 90.69 144 LYS A N 1
ATOM 1085 C CA . LYS A 1 144 ? 4.290 9.616 8.227 1.00 90.69 144 LYS A CA 1
ATOM 1086 C C . LYS A 1 144 ? 4.380 8.185 8.751 1.00 90.69 144 LYS A C 1
ATOM 1088 O O . LYS A 1 144 ? 3.519 7.357 8.456 1.00 90.69 144 LYS A O 1
ATOM 1093 N N . ASP A 1 145 ? 5.348 7.919 9.621 1.00 89.75 145 ASP A N 1
ATOM 1094 C CA . ASP A 1 145 ? 5.523 6.584 10.207 1.00 89.75 145 ASP A CA 1
ATOM 1095 C C . ASP A 1 145 ? 4.298 6.116 10.996 1.00 89.75 145 ASP A C 1
ATOM 1097 O O . ASP A 1 145 ? 3.926 4.955 10.903 1.00 89.75 145 ASP A O 1
ATOM 1101 N N . ARG A 1 146 ? 3.594 7.025 11.684 1.00 91.19 146 ARG A N 1
ATOM 1102 C CA . ARG A 1 146 ? 2.348 6.695 12.398 1.00 91.19 146 ARG A CA 1
ATOM 1103 C C . ARG A 1 146 ? 1.221 6.240 11.472 1.00 91.19 146 ARG A C 1
ATOM 1105 O O . ARG A 1 146 ? 0.469 5.341 11.822 1.00 91.19 146 ARG A O 1
ATOM 1112 N N . GLU A 1 147 ? 1.122 6.824 10.280 1.00 92.69 147 GLU A N 1
ATOM 1113 C CA . GLU A 1 147 ? 0.122 6.430 9.278 1.00 92.69 147 GLU A CA 1
ATOM 1114 C C . GLU A 1 147 ? 0.425 5.025 8.750 1.00 92.69 147 GLU A C 1
ATOM 1116 O O . GLU A 1 147 ? -0.467 4.188 8.640 1.00 92.69 147 GLU A O 1
ATOM 1121 N N . LYS A 1 148 ? 1.705 4.746 8.489 1.00 91.12 148 LYS A N 1
ATOM 1122 C CA . LYS A 1 148 ? 2.210 3.437 8.059 1.00 91.12 148 LYS A CA 1
ATOM 1123 C C . LYS A 1 148 ? 2.006 2.359 9.137 1.00 91.12 148 LYS A C 1
ATOM 1125 O O . LYS A 1 148 ? 1.482 1.283 8.850 1.00 91.12 148 LYS A O 1
ATOM 1130 N N . GLU A 1 149 ? 2.397 2.661 10.373 1.00 90.56 149 GLU A N 1
ATOM 1131 C CA . GLU A 1 149 ? 2.339 1.768 11.537 1.00 90.56 149 GLU A CA 1
ATOM 1132 C C . GLU A 1 149 ? 0.907 1.318 11.831 1.00 90.56 149 GLU A C 1
ATOM 1134 O O . GLU A 1 149 ? 0.654 0.134 12.043 1.00 90.56 149 GLU A O 1
ATOM 1139 N N . VAL A 1 150 ? -0.046 2.248 11.783 1.00 92.88 150 VAL A N 1
ATOM 1140 C CA . VAL A 1 150 ? -1.452 1.965 12.071 1.00 92.88 150 VAL A CA 1
ATOM 1141 C C . VAL A 1 150 ? -2.066 1.022 11.029 1.00 92.88 150 VAL A C 1
ATOM 1143 O O . VAL A 1 150 ? -2.714 0.043 11.406 1.00 92.88 150 VAL A O 1
ATOM 1146 N N . VAL A 1 151 ? -1.804 1.233 9.732 1.00 92.81 151 VAL A N 1
ATOM 1147 C CA . VAL A 1 151 ? -2.256 0.312 8.669 1.00 92.81 151 VAL A CA 1
ATOM 1148 C C . VAL A 1 151 ? -1.666 -1.084 8.880 1.00 92.81 151 VAL A C 1
ATOM 1150 O O . VAL A 1 151 ? -2.394 -2.075 8.830 1.00 92.81 151 VAL A O 1
ATOM 1153 N N . TRP A 1 152 ? -0.367 -1.166 9.172 1.00 91.94 152 TRP A N 1
ATOM 1154 C CA . TRP A 1 152 ? 0.344 -2.427 9.390 1.00 91.94 152 TRP A CA 1
ATOM 1155 C C . TRP A 1 152 ? -0.155 -3.196 10.618 1.00 91.94 152 TRP A C 1
ATOM 1157 O O . TRP A 1 152 ? -0.418 -4.397 10.540 1.00 91.94 152 TRP A O 1
ATOM 1167 N N . LYS A 1 153 ? -0.343 -2.504 11.746 1.00 92.44 153 LYS A N 1
ATOM 1168 C CA . LYS A 1 153 ? -0.867 -3.085 12.987 1.00 92.44 153 LYS A CA 1
ATOM 1169 C C . LYS A 1 153 ? -2.250 -3.686 12.764 1.00 92.44 153 LYS A C 1
ATOM 1171 O O . LYS A 1 153 ? -2.471 -4.857 13.071 1.00 92.44 153 LYS A O 1
ATOM 1176 N N . LYS A 1 154 ? -3.175 -2.926 12.166 1.00 93.75 154 LYS A N 1
ATOM 1177 C CA . LYS A 1 154 ? -4.524 -3.445 11.904 1.00 93.75 154 LYS A CA 1
ATOM 1178 C C . LYS A 1 154 ? -4.513 -4.558 10.863 1.00 93.75 154 LYS A C 1
ATOM 1180 O O . LYS A 1 154 ? -5.306 -5.479 10.998 1.00 93.75 154 LYS A O 1
ATOM 1185 N N . LEU A 1 155 ? -3.579 -4.546 9.906 1.00 94.56 155 LEU A N 1
ATOM 1186 C CA . LEU A 1 155 ? -3.400 -5.648 8.957 1.00 94.56 155 LEU A CA 1
ATOM 1187 C C . LEU A 1 155 ? -3.071 -6.984 9.646 1.00 94.56 155 LEU A C 1
ATOM 1189 O O . LEU A 1 155 ? -3.523 -8.028 9.183 1.00 94.56 155 LEU A O 1
ATOM 1193 N N . LYS A 1 156 ? -2.320 -6.949 10.755 1.00 93.00 156 LYS A N 1
ATOM 1194 C CA . LYS A 1 156 ? -1.960 -8.135 11.551 1.00 93.00 156 LYS A CA 1
ATOM 1195 C C . LYS A 1 156 ? -3.051 -8.569 12.534 1.00 93.00 156 LYS A C 1
ATOM 1197 O O . LYS A 1 156 ? -3.226 -9.763 12.752 1.00 93.00 156 LYS A O 1
ATOM 1202 N N . GLU A 1 157 ? -3.725 -7.611 13.167 1.00 93.19 157 GLU A N 1
ATOM 1203 C CA . GLU A 1 157 ? -4.530 -7.864 14.372 1.00 93.19 157 GLU A CA 1
ATOM 1204 C C . GLU A 1 157 ? -6.043 -7.950 14.121 1.00 93.19 157 GLU A C 1
ATOM 1206 O O . GLU A 1 157 ? -6.770 -8.495 14.954 1.00 93.19 157 GLU A O 1
ATOM 1211 N N . TRP A 1 158 ? -6.557 -7.403 13.013 1.00 95.31 158 TRP A N 1
ATOM 1212 C CA . TRP A 1 158 ? -8.002 -7.395 12.775 1.00 95.31 158 TRP A CA 1
ATOM 1213 C C . TRP A 1 158 ? -8.572 -8.778 12.416 1.00 95.31 158 TRP A C 1
ATOM 1215 O O . TRP A 1 158 ? -7.920 -9.559 11.720 1.00 95.31 158 TRP A O 1
ATOM 1225 N N . PRO A 1 159 ? -9.826 -9.072 12.822 1.00 95.88 159 PRO A N 1
ATOM 1226 C CA . PRO A 1 159 ? -10.496 -10.329 12.492 1.00 95.88 159 PRO A CA 1
ATOM 1227 C C . PRO A 1 159 ? -10.619 -10.568 10.981 1.00 95.88 159 PRO A C 1
ATOM 1229 O O . PRO A 1 159 ? -10.821 -9.630 10.205 1.00 95.88 159 PRO A O 1
ATOM 1232 N N . GLN A 1 160 ? -10.570 -11.834 10.555 1.00 94.31 160 GLN A N 1
ATOM 1233 C CA . GLN A 1 160 ? -10.592 -12.216 9.133 1.00 94.31 160 GLN A CA 1
ATOM 1234 C C . GLN A 1 160 ? -11.849 -11.757 8.377 1.00 94.31 160 GLN A C 1
ATOM 1236 O O . GLN A 1 160 ? -11.787 -11.481 7.182 1.00 94.31 160 GLN A O 1
ATOM 1241 N N . ASP A 1 161 ? -12.987 -11.641 9.053 1.00 95.38 161 ASP A N 1
ATOM 1242 C CA . ASP A 1 161 ? -14.249 -11.167 8.480 1.00 95.38 161 ASP A CA 1
ATOM 1243 C C . ASP A 1 161 ? -14.332 -9.630 8.385 1.00 95.38 161 ASP A C 1
ATOM 1245 O O . ASP A 1 161 ? -15.220 -9.092 7.720 1.00 95.38 161 ASP A O 1
ATOM 1249 N N . LYS A 1 162 ? -13.395 -8.914 9.022 1.00 95.19 162 LYS A N 1
ATOM 1250 C CA . LYS A 1 162 ? -13.338 -7.444 9.075 1.00 95.19 162 LYS A CA 1
ATOM 1251 C C . LYS A 1 162 ? -12.077 -6.854 8.449 1.00 95.19 162 LYS A C 1
ATOM 1253 O O . LYS A 1 162 ? -12.028 -5.652 8.223 1.00 95.19 162 LYS A O 1
ATOM 1258 N N . ILE A 1 163 ? -11.073 -7.666 8.124 1.00 95.62 163 ILE A N 1
ATOM 1259 C CA . ILE A 1 163 ? -9.767 -7.185 7.654 1.00 95.62 163 ILE A CA 1
ATOM 1260 C C . ILE A 1 163 ? -9.779 -6.599 6.235 1.00 95.62 163 ILE A C 1
ATOM 1262 O O . ILE A 1 163 ? -8.902 -5.813 5.876 1.00 95.62 163 ILE A O 1
ATOM 1266 N N . PHE A 1 164 ? -10.779 -6.944 5.421 1.00 95.19 164 PHE A N 1
ATOM 1267 C CA . PHE A 1 164 ? -10.793 -6.615 3.994 1.00 95.19 164 PHE A CA 1
ATOM 1268 C C . PHE A 1 164 ? -10.571 -5.120 3.668 1.00 95.19 164 PHE A C 1
ATOM 1270 O O . PHE A 1 164 ? -9.736 -4.845 2.809 1.00 95.19 164 PHE A O 1
ATOM 1277 N N . PRO A 1 165 ? -11.207 -4.133 4.336 1.00 94.94 165 PRO A N 1
ATOM 1278 C CA . PRO A 1 165 ? -10.956 -2.716 4.047 1.00 94.94 165 PRO A CA 1
ATOM 1279 C C . PRO A 1 165 ? -9.514 -2.280 4.341 1.00 94.94 165 PRO A C 1
ATOM 1281 O O . PRO A 1 165 ? -8.959 -1.462 3.612 1.00 94.94 165 PRO A O 1
ATOM 1284 N N . VAL A 1 166 ? -8.891 -2.843 5.380 1.00 95.62 166 VAL A N 1
ATOM 1285 C CA . VAL A 1 166 ? -7.483 -2.574 5.719 1.00 95.62 166 VAL A CA 1
ATOM 1286 C C . VAL A 1 166 ? -6.561 -3.192 4.666 1.00 95.62 166 VAL A C 1
ATOM 1288 O O . VAL A 1 166 ? -5.594 -2.564 4.246 1.00 95.62 166 VAL A O 1
ATOM 1291 N N . MET A 1 167 ? -6.891 -4.392 4.183 1.00 95.50 167 MET A N 1
ATOM 1292 C CA . MET A 1 167 ? -6.163 -5.064 3.105 1.00 95.50 167 MET A CA 1
ATOM 1293 C C . MET A 1 167 ? -6.272 -4.312 1.771 1.00 95.50 167 MET A C 1
ATOM 1295 O O . MET A 1 167 ? -5.274 -4.172 1.066 1.00 95.50 167 MET A O 1
ATOM 1299 N N . ASP A 1 168 ? -7.455 -3.794 1.430 1.00 94.69 168 ASP A N 1
ATOM 1300 C CA . ASP A 1 168 ? -7.647 -2.991 0.219 1.00 94.69 168 ASP A CA 1
ATOM 1301 C C . ASP A 1 168 ? -6.875 -1.665 0.301 1.00 94.69 168 ASP A C 1
ATOM 1303 O O . ASP A 1 168 ? -6.231 -1.250 -0.664 1.00 94.69 168 ASP A O 1
ATOM 1307 N N . LEU A 1 169 ? -6.834 -1.044 1.484 1.00 93.56 169 LEU A N 1
ATOM 1308 C CA . LEU A 1 169 ? -5.990 0.124 1.726 1.00 93.56 169 LEU A CA 1
ATOM 1309 C C . LEU A 1 169 ? -4.500 -0.206 1.581 1.00 93.56 169 LEU A C 1
ATOM 1311 O O . LEU A 1 169 ? -3.764 0.547 0.944 1.00 93.56 169 LEU A O 1
ATOM 1315 N N . TRP A 1 170 ? -4.058 -1.337 2.134 1.00 94.38 170 TRP A N 1
ATOM 1316 C CA . TRP A 1 170 ? -2.681 -1.806 1.999 1.00 94.38 170 TRP A CA 1
ATOM 1317 C C . TRP A 1 170 ? -2.307 -2.036 0.531 1.00 94.38 170 TRP A C 1
ATOM 1319 O O . TRP A 1 170 ? -1.267 -1.558 0.090 1.00 94.38 170 TRP A O 1
ATOM 1329 N N . ARG A 1 171 ? -3.180 -2.674 -0.263 1.00 93.88 171 ARG A N 1
ATOM 1330 C CA . ARG A 1 171 ? -2.993 -2.832 -1.718 1.00 93.88 171 ARG A CA 1
ATOM 1331 C C . ARG A 1 171 ? -2.779 -1.483 -2.406 1.00 93.88 171 ARG A C 1
ATOM 1333 O O . ARG A 1 171 ? -1.863 -1.358 -3.214 1.00 93.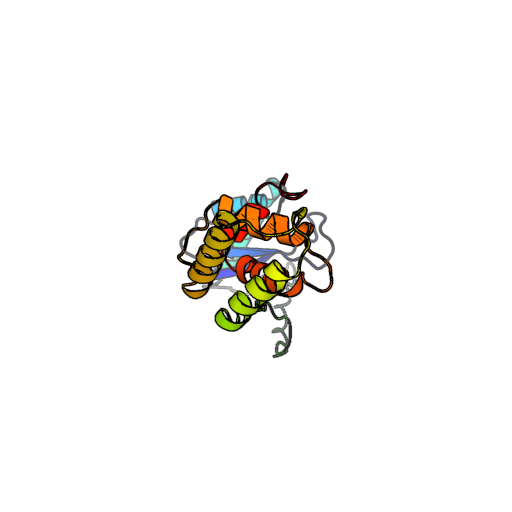88 171 ARG A O 1
ATOM 1340 N N . LEU A 1 172 ? -3.612 -0.488 -2.100 1.00 93.00 172 LEU A N 1
ATOM 1341 C CA . LEU A 1 172 ? -3.487 0.855 -2.673 1.00 93.00 172 LEU A CA 1
ATOM 1342 C C . LEU A 1 172 ? -2.172 1.527 -2.253 1.00 93.00 172 LEU A C 1
ATOM 1344 O O . LEU A 1 172 ? -1.509 2.151 -3.081 1.00 93.00 172 LEU A O 1
ATOM 1348 N N . PHE A 1 173 ? -1.764 1.353 -0.995 1.00 92.25 173 PHE A N 1
ATOM 1349 C CA . PHE A 1 173 ? -0.492 1.855 -0.487 1.00 92.25 173 PHE A CA 1
ATOM 1350 C C . PHE A 1 173 ? 0.721 1.181 -1.137 1.00 92.25 173 PHE A C 1
ATOM 1352 O O . PHE A 1 173 ? 1.692 1.870 -1.423 1.00 92.25 173 PHE A O 1
ATOM 1359 N N . LEU A 1 174 ? 0.681 -0.122 -1.439 1.00 91.31 174 LEU A N 1
ATOM 1360 C CA . LEU A 1 174 ? 1.810 -0.839 -2.050 1.00 91.31 174 LEU A CA 1
ATOM 1361 C C . LEU A 1 174 ? 2.244 -0.261 -3.405 1.00 91.31 174 LEU A C 1
ATOM 1363 O O . LEU A 1 174 ? 3.420 -0.342 -3.748 1.00 91.31 174 LEU A O 1
ATOM 1367 N N . VAL A 1 175 ? 1.326 0.365 -4.144 1.00 89.75 175 VAL A N 1
ATOM 1368 C CA . VAL A 1 175 ? 1.624 1.045 -5.417 1.00 89.75 175 VAL A CA 1
ATOM 1369 C C . VAL A 1 175 ? 2.328 2.399 -5.197 1.00 89.75 175 VAL A C 1
ATOM 1371 O O . VAL A 1 175 ? 2.949 2.935 -6.113 1.00 89.75 175 VAL A O 1
ATOM 1374 N N . HIS A 1 176 ? 2.263 2.965 -3.990 1.00 90.06 176 HIS A N 1
ATOM 1375 C CA . HIS A 1 176 ? 2.893 4.236 -3.642 1.00 90.06 176 HIS A CA 1
ATOM 1376 C C . HIS A 1 176 ? 4.406 4.065 -3.379 1.00 90.06 176 HIS A C 1
ATOM 1378 O O . HIS A 1 176 ? 4.779 3.152 -2.653 1.00 90.06 176 HIS A O 1
ATOM 1384 N N . PRO A 1 177 ? 5.302 4.956 -3.847 1.00 88.56 177 PRO A N 1
ATOM 1385 C CA . PRO A 1 177 ? 6.752 4.846 -3.641 1.00 88.56 177 PRO A CA 1
ATOM 1386 C C . PRO A 1 177 ? 7.185 4.759 -2.177 1.00 88.56 177 PRO A C 1
ATOM 1388 O O . PRO A 1 177 ? 8.165 4.087 -1.864 1.00 88.56 177 PRO A O 1
ATOM 1391 N N . SER A 1 178 ? 6.447 5.396 -1.264 1.00 87.44 178 SER A N 1
ATOM 1392 C CA . SER A 1 178 ? 6.696 5.280 0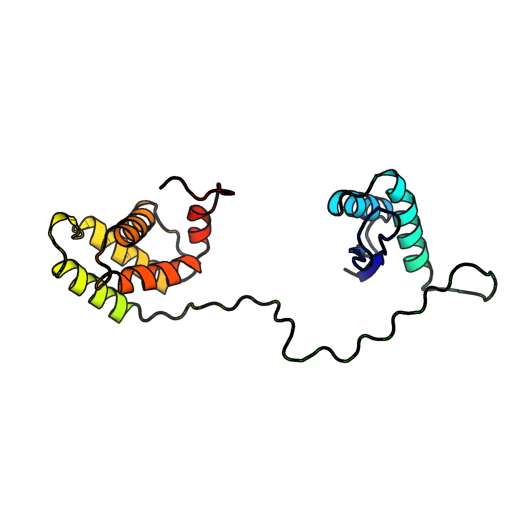.184 1.00 87.44 178 SER A CA 1
ATOM 1393 C C . SER A 1 178 ? 6.496 3.862 0.730 1.00 87.44 178 SER A C 1
ATOM 1395 O O . SER A 1 178 ? 6.930 3.588 1.846 1.00 87.44 178 SER A O 1
ATOM 1397 N N . SER A 1 179 ? 5.864 2.953 -0.023 1.00 88.06 179 SER A N 1
ATOM 1398 C CA . SER A 1 179 ? 5.778 1.538 0.343 1.00 88.06 179 SER A CA 1
ATOM 1399 C C . SER A 1 179 ? 7.139 0.859 0.309 1.00 88.06 179 SER A C 1
ATOM 1401 O O . SER A 1 179 ? 7.375 -0.051 1.098 1.00 88.06 179 SER A O 1
ATOM 1403 N N . ALA A 1 180 ? 8.073 1.346 -0.517 1.00 86.25 180 ALA A N 1
ATOM 1404 C CA . ALA A 1 180 ? 9.421 0.803 -0.593 1.00 86.25 180 ALA A CA 1
ATOM 1405 C C . ALA A 1 180 ? 10.124 0.828 0.771 1.00 86.25 180 ALA A C 1
ATOM 1407 O O . ALA A 1 180 ? 10.922 -0.058 1.049 1.00 86.25 180 ALA A O 1
ATOM 1408 N N . ASP A 1 181 ? 9.804 1.787 1.647 1.00 82.50 181 ASP A N 1
ATOM 1409 C CA . ASP A 1 181 ? 10.371 1.867 2.999 1.00 82.50 181 ASP A CA 1
ATOM 1410 C C . ASP A 1 181 ? 10.077 0.618 3.843 1.00 82.50 181 ASP A C 1
ATOM 1412 O O . ASP A 1 181 ? 10.917 0.223 4.643 1.00 82.50 181 ASP A O 1
ATOM 1416 N N . PHE A 1 182 ? 8.946 -0.060 3.611 1.00 78.94 182 PHE A N 1
ATOM 1417 C CA . PHE A 1 182 ? 8.628 -1.337 4.262 1.00 78.94 182 PHE A CA 1
ATOM 1418 C C . PHE A 1 182 ? 9.489 -2.507 3.774 1.00 78.94 182 PHE A C 1
ATOM 1420 O O . PHE A 1 182 ? 9.522 -3.559 4.412 1.00 78.94 182 PHE A O 1
ATOM 1427 N N . PHE A 1 183 ? 10.181 -2.348 2.650 1.00 78.38 183 PHE A N 1
ATOM 1428 C CA . PHE A 1 183 ? 10.991 -3.396 2.029 1.00 78.38 183 PHE A CA 1
ATOM 1429 C C . PHE A 1 183 ? 12.485 -3.041 1.987 1.00 78.38 183 PHE A C 1
ATOM 1431 O O . PHE A 1 183 ? 13.319 -3.910 1.733 1.00 78.38 183 PHE A O 1
ATOM 1438 N N . LYS A 1 184 ? 12.856 -1.786 2.275 1.00 69.94 184 LYS A N 1
ATOM 1439 C CA . LYS A 1 184 ? 14.253 -1.358 2.429 1.00 69.94 184 LYS A CA 1
ATOM 1440 C C . LYS A 1 184 ? 14.848 -2.044 3.669 1.00 69.94 184 LYS A C 1
ATOM 1442 O O . LYS A 1 184 ? 14.329 -1.900 4.769 1.00 69.94 184 LYS A O 1
ATOM 1447 N N . GLY A 1 185 ? 15.938 -2.795 3.484 1.00 59.31 185 GLY A N 1
ATOM 1448 C CA . GLY A 1 185 ? 16.616 -3.551 4.554 1.00 59.31 185 GLY A CA 1
ATOM 1449 C C . GLY A 1 185 ? 16.449 -5.076 4.495 1.00 59.31 185 GLY A C 1
ATOM 1450 O O . GLY A 1 185 ? 16.788 -5.763 5.452 1.00 59.31 185 GLY A O 1
ATOM 1451 N N . SER A 1 186 ? 15.945 -5.611 3.380 1.00 54.59 186 SER A N 1
ATOM 1452 C CA . SER A 1 186 ? 15.551 -7.011 3.232 1.00 54.59 186 SER A CA 1
ATOM 1453 C C . SER A 1 186 ? 16.240 -7.704 2.052 1.00 54.59 186 SER A C 1
ATOM 1455 O O . SER A 1 186 ? 15.886 -7.425 0.914 1.00 54.59 186 SER A O 1
ATOM 1457 N N . ASP A 1 187 ? 17.117 -8.677 2.291 1.00 53.47 187 ASP A N 1
ATOM 1458 C CA . ASP A 1 187 ? 16.779 -10.072 1.948 1.00 53.47 187 ASP A CA 1
ATOM 1459 C C . ASP A 1 187 ? 15.767 -10.767 2.901 1.00 53.47 187 ASP A C 1
ATOM 1461 O O . ASP A 1 187 ? 15.354 -11.894 2.634 1.00 53.47 187 ASP A O 1
ATOM 1465 N N . ARG A 1 188 ? 15.354 -10.136 4.020 1.00 52.62 188 ARG A N 1
ATOM 1466 C CA . ARG A 1 188 ? 14.514 -10.732 5.097 1.00 52.62 188 ARG A CA 1
ATOM 1467 C C . ARG A 1 188 ? 13.274 -9.956 5.610 1.00 52.62 188 ARG A C 1
ATOM 1469 O O . ARG A 1 188 ? 12.600 -10.439 6.511 1.00 52.62 188 ARG A O 1
ATOM 1476 N N . GLY A 1 189 ? 12.924 -8.816 5.038 1.00 51.44 189 GLY A N 1
ATOM 1477 C CA . GLY A 1 189 ? 11.808 -7.934 5.423 1.00 51.44 189 GLY A CA 1
ATOM 1478 C C . GLY A 1 189 ? 12.170 -6.929 6.525 1.00 51.44 189 GLY A C 1
ATOM 1479 O O . GLY A 1 189 ? 13.172 -7.102 7.216 1.00 51.44 189 GLY A O 1
ATOM 1480 N N . THR A 1 190 ? 11.372 -5.865 6.681 1.00 51.31 190 THR A N 1
ATOM 1481 C CA . THR A 1 190 ? 11.517 -4.877 7.771 1.00 51.31 190 THR A CA 1
ATOM 1482 C C . THR A 1 190 ? 11.244 -5.484 9.156 1.00 51.31 190 THR A C 1
ATOM 1484 O O . THR A 1 190 ? 10.413 -6.385 9.278 1.00 51.31 190 THR A O 1
ATOM 1487 N N . PRO A 1 191 ? 11.896 -4.982 10.226 1.00 50.91 191 PRO A N 1
ATOM 1488 C CA . PRO A 1 191 ? 11.698 -5.455 11.593 1.00 50.91 191 PRO A CA 1
ATOM 1489 C C . PRO A 1 191 ? 10.534 -4.702 12.265 1.00 50.91 191 PRO A C 1
ATOM 1491 O O . PRO A 1 191 ? 10.758 -3.918 13.184 1.00 50.91 191 PRO A O 1
ATOM 1494 N N . TYR A 1 192 ? 9.302 -4.898 11.788 1.00 51.81 192 TYR A N 1
ATOM 1495 C CA . TYR A 1 192 ? 8.087 -4.414 12.465 1.00 51.81 192 TYR A CA 1
ATOM 1496 C C . TYR A 1 192 ? 7.261 -5.563 13.035 1.00 51.81 192 TYR A C 1
ATOM 1498 O O . TYR A 1 192 ? 6.879 -6.469 12.253 1.00 51.81 192 TYR A O 1
#

Sequence (192 aa):
YDYVFNVDMSEAGAAPGEGRSLPYNKNQNPMEVAETFCTRENINKSYTEQVRLFIIQNCAGAANVPPGGAGQSSKPSAPAGPASAIFPVMEVCHFKDGKFEPLQNKLLEFNASVGEGLKMDELEVGYFTDAIAKLKFGVGSEFKDREKEVVWKKLKEWPQDKIFPVMDLWRLFLVHPSSADFFKGSDRGTPY

Organism: NCBI:txid89044

Radius of gyration: 27.84 Å; chains: 1; bounding box: 60×36×73 Å

Secondary structure (DSSP, 8-state):
--EEEEE--TTTTPPTT-PEEEEE-TTS-HHHHHHHHHHHTT--GGGHHHHHHHHHHHHHTTS---S-------PPPPPPPPPPSSS---SPP------HHHHHHHHHHHHHHS-TTTS--HHHHHHHHHHHHHHHH-TTPPPPHHHHHHHHHHHHHS-TTT-HHHHHHHHHHHTSGGGGGGTTT-SS----